Protein AF-B8C8D4-F1 (afdb_monomer)

Radius of gyration: 20.99 Å; Cα contacts (8 Å, |Δi|>4): 502; chains: 1; bounding box: 53×43×60 Å

Solvent-accessible surface area (backbone atoms only — not comparable to full-atom values): 17126 Å² total; per-residue (Å²): 84,73,66,54,22,53,49,26,46,51,50,54,66,55,13,49,40,89,60,96,69,89,67,97,57,87,76,19,58,42,72,64,24,39,76,42,6,71,80,74,65,32,40,46,39,38,56,21,39,12,50,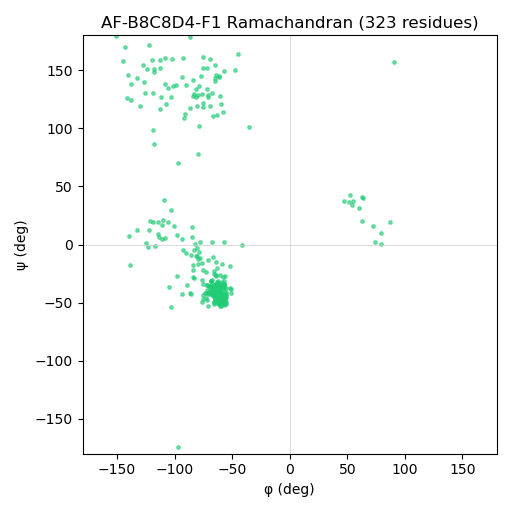52,36,26,54,50,36,37,75,74,69,38,74,52,44,18,42,29,35,35,93,82,37,30,23,36,30,32,60,56,98,89,40,80,46,52,25,32,38,34,64,75,67,85,49,72,68,35,51,67,51,30,24,34,40,55,57,71,71,24,60,66,44,35,74,74,73,68,41,42,44,66,32,25,54,41,48,26,45,78,47,45,49,71,26,82,42,74,54,30,47,48,39,55,54,48,49,64,58,71,35,64,78,48,104,89,40,69,40,61,68,53,41,51,51,40,37,55,53,45,47,55,36,47,78,68,56,41,40,75,83,33,34,67,42,32,38,44,38,18,55,38,40,67,77,56,56,89,81,66,70,93,86,62,79,59,39,67,56,34,19,52,50,13,40,49,31,28,42,78,74,33,73,46,59,59,38,60,41,27,52,58,51,28,67,51,76,57,85,46,70,68,38,40,29,50,22,36,42,28,42,18,50,22,26,45,35,51,33,75,29,58,72,41,77,77,58,36,43,65,61,50,51,52,54,50,49,52,52,49,48,45,37,50,73,53,62,36,76,78,54,67,102,85,66,79,65,73,78,65,90,46,67,68,48,49,53,52,29,52,52,23,50,51,48,23,52,51,21,48,55,57,19,69,108

Foldseek 3Di:
DVLLLVLLLVQLVQFDQPPPDDDPDPPQQDPCSSNCVNVVSGGHAQNNSALSSQVVCVVVVQLQWWWWDAPAGIFIWGDDPNDIWTFHRRQHDNDPVSSVRTGDTQQVVCPVVCVVQVAGCLQFNLNLNPQIDTRNDPLLSVLSVLLPQGQDPDPPDGNVVSLVVSLVSLVVSVVVVSCQLPLSSLLSNLVSCVVPVPDDDPPDDHSLVSLVSSQVSCCPRRVLLHLVSLLSSLVPDVPDLLSLLVSLLSLLSSLLSLLSHADDCVRCVVVVVSNVVVVVCCVCPQVVVPPPDPDDHDDDPDVVSVVSNVVSVVSNVVSNVSNHD

Sequence (325 aa):
RQTVQALSNAIWTRAQNRKSSMQDELHANSLYTCLHGDVDGKSIDCFGAALLTVIGMNILGFDSSMLTLSEDHAYESHSWDGNVTTCEVAIPGNNKAAQSKRGKEVSETFIEMQRSSGITAETSWLYMANNPILCDTPGMALAAMVGNMNCDVEKQSKNVKVGELKRDMLWALHESNYMATFPFAMMELGECEEHLAVDRSNDKPEPIMLFLDAISIARDVYGDSQTYPFLYAGQDNIYEEYRLVEAMRLYSEASHVASSYKYDTKDSMQLMKHMTTVASLLARDVLQVDNGADKEPRNWRHRENGVAFVTWLIAFFDSLLYWEE

Mean predicted aligned error: 5.76 Å

Structure (mmCIF, N/CA/C/O backbone):
data_AF-B8C8D4-F1
#
_entry.id   AF-B8C8D4-F1
#
loop_
_atom_site.group_PDB
_atom_site.id
_atom_site.type_symbol
_atom_site.label_atom_id
_atom_site.label_alt_id
_atom_site.label_comp_id
_atom_site.label_asym_id
_atom_site.label_entity_id
_atom_site.label_seq_id
_atom_site.pdbx_PDB_ins_code
_atom_site.Cartn_x
_atom_site.Cartn_y
_atom_site.Cartn_z
_atom_site.occupancy
_atom_site.B_iso_or_equiv
_atom_site.auth_seq_id
_atom_site.auth_comp_id
_atom_site.auth_asym_id
_atom_site.auth_atom_id
_atom_site.pdbx_PDB_model_num
ATOM 1 N N . ARG A 1 1 ? -18.144 -0.299 15.804 1.00 92.19 1 ARG A N 1
ATOM 2 C CA . ARG A 1 1 ? -17.952 1.168 15.616 1.00 92.19 1 ARG A CA 1
ATOM 3 C C . ARG A 1 1 ? -17.675 1.949 16.909 1.00 92.19 1 ARG A C 1
ATOM 5 O O . ARG A 1 1 ? -16.555 2.405 17.061 1.00 92.19 1 ARG A O 1
ATOM 12 N N . GLN A 1 2 ? -18.608 2.094 17.867 1.00 94.25 2 GLN A N 1
ATOM 13 C CA . GLN A 1 2 ? -18.350 2.889 19.096 1.00 94.25 2 GLN A CA 1
ATOM 14 C C . GLN A 1 2 ? -17.147 2.381 19.913 1.00 94.25 2 GLN A C 1
ATOM 16 O O . GLN A 1 2 ? -16.312 3.174 20.338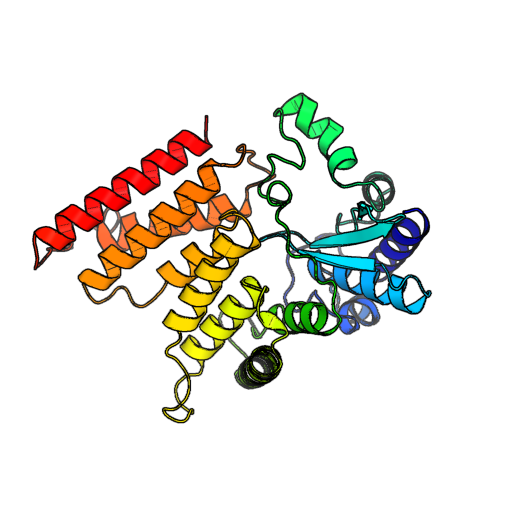 1.00 94.25 2 GLN A O 1
ATOM 21 N N . THR A 1 3 ? -17.017 1.061 20.076 1.00 96.06 3 THR A N 1
ATOM 22 C CA . THR A 1 3 ? -15.850 0.450 20.733 1.00 96.06 3 THR A CA 1
ATOM 23 C C . THR A 1 3 ? -14.554 0.736 19.974 1.00 96.06 3 THR A C 1
ATOM 25 O O . THR A 1 3 ? -13.582 1.164 20.588 1.00 96.06 3 THR A O 1
ATOM 28 N N . VAL A 1 4 ? -14.569 0.594 18.641 1.00 96.88 4 VAL A N 1
ATOM 29 C CA . VAL A 1 4 ? -13.429 0.913 17.759 1.00 96.88 4 VAL A CA 1
ATOM 30 C C . VAL A 1 4 ? -13.007 2.374 17.931 1.00 96.88 4 VAL A C 1
ATOM 32 O O . VAL A 1 4 ? -11.832 2.655 18.147 1.00 96.88 4 VAL A O 1
ATOM 35 N N . GLN A 1 5 ? -13.967 3.306 17.933 1.00 97.06 5 GLN A N 1
ATOM 36 C CA . GLN A 1 5 ? -13.712 4.728 18.176 1.00 97.06 5 GLN A CA 1
ATOM 37 C C . GLN A 1 5 ? -13.064 4.968 19.542 1.00 97.06 5 GLN A C 1
ATOM 39 O O . GLN A 1 5 ? -12.076 5.694 19.639 1.00 97.06 5 GLN A O 1
ATOM 44 N N . ALA A 1 6 ? -13.627 4.388 20.606 1.00 97.06 6 ALA A N 1
ATOM 45 C CA . ALA A 1 6 ? -13.135 4.576 21.966 1.00 97.06 6 ALA A CA 1
ATOM 46 C C . ALA A 1 6 ? -11.705 4.042 22.125 1.00 97.06 6 ALA A C 1
ATOM 48 O O . ALA A 1 6 ? -10.847 4.738 22.668 1.00 97.06 6 ALA A O 1
ATOM 49 N N . LEU A 1 7 ? -11.441 2.844 21.601 1.00 97.00 7 LEU A N 1
ATOM 50 C CA . LEU A 1 7 ? -10.127 2.214 21.640 1.00 97.00 7 LEU A CA 1
ATOM 51 C C . LEU A 1 7 ? -9.100 2.992 20.812 1.00 97.00 7 LEU A C 1
ATOM 53 O O . LEU A 1 7 ? -8.035 3.330 21.323 1.00 97.00 7 LEU A O 1
ATOM 57 N N . SER A 1 8 ? -9.437 3.339 19.571 1.00 96.38 8 SER A N 1
ATOM 58 C CA . SER A 1 8 ? -8.568 4.130 18.699 1.00 96.38 8 SER A CA 1
ATOM 59 C C . SER A 1 8 ? -8.230 5.487 19.331 1.00 96.38 8 SER A C 1
ATOM 61 O O . SER A 1 8 ? -7.068 5.887 19.391 1.00 96.38 8 SER A O 1
ATOM 63 N N . ASN A 1 9 ? -9.216 6.171 19.922 1.00 95.38 9 ASN A N 1
ATOM 64 C CA . ASN A 1 9 ? -8.976 7.413 20.658 1.00 95.38 9 ASN A CA 1
ATOM 65 C C . ASN A 1 9 ? -8.077 7.216 21.885 1.00 95.38 9 ASN A C 1
ATOM 67 O O . ASN A 1 9 ? -7.241 8.081 22.159 1.00 95.38 9 ASN A O 1
ATOM 71 N N . ALA A 1 10 ? -8.207 6.103 22.609 1.00 94.19 10 ALA A N 1
ATOM 72 C CA . ALA A 1 10 ? -7.328 5.782 23.730 1.00 94.19 10 ALA A CA 1
ATOM 73 C C . ALA A 1 10 ? -5.877 5.550 23.272 1.00 94.19 10 ALA A C 1
ATOM 75 O O . ALA A 1 10 ? -4.958 6.099 23.883 1.00 94.19 10 ALA A O 1
ATOM 76 N N . ILE A 1 11 ? -5.672 4.821 22.169 1.00 93.38 11 ILE A N 1
ATOM 77 C CA . ILE A 1 11 ? -4.349 4.575 21.570 1.00 93.38 11 ILE A CA 1
ATOM 78 C C . ILE A 1 11 ? -3.690 5.895 21.179 1.00 93.38 11 ILE A C 1
ATOM 80 O O . ILE A 1 11 ? -2.592 6.197 21.640 1.00 93.38 11 ILE A O 1
ATOM 84 N N . TRP A 1 12 ? -4.384 6.734 20.412 1.00 90.12 12 TRP A N 1
ATOM 85 C CA . TRP A 1 12 ? -3.855 8.035 20.006 1.00 90.12 12 TRP A CA 1
ATOM 86 C C . TRP A 1 12 ? -3.607 8.976 21.185 1.00 90.12 12 TRP A C 1
ATOM 88 O O . TRP A 1 12 ? -2.657 9.753 21.157 1.00 90.12 12 TRP A O 1
ATOM 98 N N . THR A 1 13 ? -4.419 8.910 22.244 1.00 88.19 13 THR A N 1
ATOM 99 C CA . THR A 1 13 ? -4.186 9.686 23.476 1.00 88.19 13 THR A CA 1
ATOM 100 C C . THR A 1 13 ? -2.912 9.237 24.190 1.00 88.19 13 THR A C 1
ATOM 102 O O . THR A 1 13 ? -2.195 10.066 24.752 1.00 88.19 13 THR A O 1
ATOM 105 N N . ARG A 1 14 ? -2.612 7.933 24.167 1.00 87.25 14 ARG A N 1
ATOM 106 C CA . ARG A 1 14 ? -1.413 7.362 24.788 1.00 87.25 14 ARG A CA 1
ATOM 107 C C . ARG A 1 14 ? -0.147 7.638 23.974 1.00 87.25 14 ARG A C 1
ATOM 109 O O . ARG A 1 14 ? 0.869 7.983 24.575 1.00 87.25 14 ARG A O 1
ATOM 116 N N . ALA A 1 15 ? -0.225 7.483 22.655 1.00 81.50 15 ALA A N 1
ATOM 117 C CA . ALA A 1 15 ? 0.914 7.375 21.744 1.00 81.50 15 ALA A CA 1
ATOM 118 C C . ALA A 1 15 ? 1.199 8.656 20.937 1.00 81.50 15 ALA A C 1
ATOM 120 O O . ALA A 1 15 ? 1.680 8.586 19.807 1.00 81.50 15 ALA A O 1
ATOM 121 N N . GLN A 1 16 ? 0.876 9.832 21.488 1.00 73.31 16 GLN A N 1
ATOM 122 C CA . GLN A 1 16 ? 1.166 11.116 20.848 1.00 73.31 16 GLN A CA 1
ATOM 123 C C . GLN A 1 16 ? 2.369 11.799 21.505 1.00 73.31 16 GLN A C 1
ATOM 125 O O . GLN A 1 16 ? 2.370 12.064 22.713 1.00 73.31 16 GLN A O 1
ATOM 130 N N . ASN A 1 17 ? 3.357 12.174 20.692 1.00 69.50 17 ASN A N 1
ATOM 131 C CA . ASN A 1 17 ? 4.424 13.071 21.109 1.00 69.50 17 ASN A CA 1
ATOM 132 C C . ASN A 1 17 ? 3.821 14.421 21.534 1.00 69.50 17 ASN A C 1
ATOM 134 O O . ASN A 1 17 ? 3.046 15.043 20.808 1.00 69.50 17 ASN A O 1
ATOM 138 N N . ARG A 1 18 ? 4.171 14.890 22.735 1.00 66.56 18 ARG A N 1
ATOM 139 C CA . ARG A 1 18 ? 3.693 16.176 23.274 1.00 66.56 18 ARG A CA 1
ATOM 140 C C . ARG A 1 18 ? 4.448 17.381 22.703 1.00 66.56 18 ARG A C 1
ATOM 142 O O . ARG A 1 18 ? 4.080 18.518 22.998 1.00 66.56 18 ARG A O 1
ATOM 149 N N . LYS A 1 19 ? 5.503 17.155 21.914 1.00 60.41 19 LYS A N 1
ATOM 150 C CA . LYS A 1 19 ? 6.190 18.198 21.145 1.00 60.41 19 LYS A CA 1
ATOM 151 C C . LYS A 1 19 ? 5.371 18.508 19.887 1.00 60.41 19 LYS A C 1
ATOM 153 O O . LYS A 1 19 ? 4.853 17.617 19.231 1.00 60.41 19 LYS A O 1
ATOM 158 N N . SER A 1 20 ? 5.229 19.791 19.570 1.00 51.31 20 SER A N 1
ATOM 159 C CA . SER A 1 20 ? 4.226 20.345 18.647 1.00 51.31 20 SER A CA 1
ATOM 160 C C . SER A 1 20 ? 4.371 19.978 17.161 1.00 51.31 20 SER A C 1
ATOM 162 O O . SER A 1 20 ? 3.582 20.464 16.356 1.00 51.31 20 SER A O 1
ATOM 164 N N . SER A 1 21 ? 5.349 19.161 16.772 1.00 53.50 21 SER A N 1
ATOM 165 C CA . SER A 1 21 ? 5.537 18.717 15.389 1.00 53.50 21 SER A CA 1
ATOM 166 C C . SER A 1 21 ? 5.419 17.198 15.308 1.00 53.50 21 SER A C 1
ATOM 168 O O . SER A 1 21 ? 6.382 16.492 15.595 1.00 53.50 21 SER A O 1
ATOM 170 N N . MET A 1 22 ? 4.249 16.696 14.908 1.00 54.84 22 MET A N 1
ATOM 171 C CA . MET A 1 22 ? 4.167 15.344 14.354 1.00 54.84 22 MET A CA 1
ATOM 172 C C . MET A 1 22 ? 4.921 15.365 13.021 1.00 54.84 22 MET A C 1
ATOM 174 O O . MET A 1 22 ? 4.505 16.061 12.096 1.00 54.84 22 MET A O 1
ATOM 178 N N . GLN A 1 23 ? 6.065 14.692 12.964 1.00 59.66 23 GLN A N 1
ATOM 179 C CA . GLN A 1 23 ? 6.785 14.396 11.726 1.00 59.66 23 GLN A CA 1
ATOM 180 C C . GLN A 1 23 ? 6.738 12.885 11.499 1.00 59.66 23 GLN A C 1
ATOM 182 O O . GLN A 1 23 ? 6.527 12.138 12.455 1.00 59.66 23 GLN A O 1
ATOM 187 N N . ASP A 1 24 ? 6.939 12.450 10.256 1.00 65.56 24 ASP A N 1
ATOM 188 C CA . ASP A 1 24 ? 7.145 11.034 9.955 1.00 65.56 24 ASP A CA 1
ATOM 189 C C . ASP A 1 24 ? 8.436 10.577 10.643 1.00 65.56 24 ASP A C 1
ATOM 191 O O . ASP A 1 24 ? 9.540 11.034 10.329 1.00 65.56 24 ASP A O 1
ATOM 195 N N . GLU A 1 25 ? 8.282 9.723 11.650 1.00 77.19 25 GLU A N 1
ATOM 196 C CA . GLU A 1 25 ? 9.360 9.246 12.507 1.00 77.19 25 GLU A CA 1
ATOM 197 C C . GLU A 1 25 ? 9.670 7.780 12.189 1.00 77.19 25 GLU A C 1
ATOM 199 O O . GLU A 1 25 ? 8.777 6.949 12.038 1.00 77.19 25 GLU A O 1
ATOM 204 N N . LEU A 1 26 ? 10.959 7.431 12.142 1.00 82.81 26 LEU A N 1
ATOM 205 C CA . LEU A 1 26 ? 11.369 6.031 12.025 1.00 82.81 26 LEU A CA 1
ATOM 206 C C . LEU A 1 26 ? 10.956 5.247 13.282 1.00 82.81 26 LEU A C 1
ATOM 208 O O . LEU A 1 26 ? 11.087 5.729 14.418 1.00 82.81 26 LEU A O 1
ATOM 212 N N . HIS A 1 27 ? 10.555 3.990 13.083 1.00 86.75 27 HIS A N 1
ATOM 213 C CA . HIS A 1 27 ? 10.133 3.060 14.141 1.00 86.75 27 HIS A CA 1
ATOM 214 C C . HIS A 1 27 ? 8.880 3.524 14.912 1.00 86.75 27 HIS A C 1
ATOM 216 O O . HIS A 1 27 ? 8.808 3.409 16.141 1.00 86.75 27 HIS A O 1
ATOM 222 N N . ALA A 1 28 ? 7.896 4.065 14.194 1.00 87.50 28 ALA A N 1
ATOM 223 C CA . ALA A 1 28 ? 6.651 4.590 14.748 1.00 87.50 28 ALA A CA 1
ATOM 224 C C . ALA A 1 28 ? 5.487 3.575 14.778 1.00 87.50 28 ALA A C 1
ATOM 226 O O . ALA A 1 28 ? 4.387 3.919 15.186 1.00 87.50 28 ALA A O 1
ATOM 227 N N . ASN A 1 29 ? 5.704 2.311 14.416 1.00 90.50 29 ASN A N 1
ATOM 228 C CA . ASN A 1 29 ? 4.626 1.368 14.087 1.00 90.50 29 ASN A CA 1
ATOM 229 C C . ASN A 1 29 ? 4.411 0.213 15.082 1.00 90.50 29 ASN A C 1
ATOM 231 O O . ASN A 1 29 ? 3.782 -0.791 14.747 1.00 90.50 29 ASN A O 1
ATOM 235 N N . SER A 1 30 ? 4.933 0.308 16.308 1.00 91.88 30 SER A N 1
ATOM 236 C CA . SER A 1 30 ? 4.958 -0.827 17.242 1.00 91.88 30 SER A CA 1
ATOM 237 C C . SER A 1 30 ? 4.194 -0.583 18.547 1.00 91.88 30 SER A C 1
ATOM 239 O O . SER A 1 30 ? 4.022 0.552 19.000 1.00 91.88 30 SER A O 1
ATOM 241 N N . LEU A 1 31 ? 3.808 -1.676 19.221 1.00 92.25 31 LEU A N 1
ATOM 242 C CA . LEU A 1 31 ? 3.297 -1.617 20.596 1.00 92.25 31 LEU A CA 1
ATOM 243 C C . LEU A 1 31 ? 4.313 -0.966 21.544 1.00 92.25 31 LEU A C 1
ATOM 245 O O . LEU A 1 31 ? 3.921 -0.225 22.442 1.00 92.25 31 LEU A O 1
ATOM 249 N N . TYR A 1 32 ? 5.609 -1.203 21.321 1.00 91.75 32 TYR A N 1
ATOM 250 C CA . TYR A 1 32 ? 6.667 -0.550 22.084 1.00 91.75 32 TYR A CA 1
ATOM 251 C C . TYR A 1 32 ? 6.560 0.976 21.961 1.00 91.75 32 TYR A C 1
ATOM 253 O O . TYR A 1 32 ? 6.513 1.660 22.980 1.00 91.75 32 TYR A O 1
ATOM 261 N N . THR A 1 33 ? 6.400 1.508 20.745 1.00 90.31 33 THR A N 1
ATOM 262 C CA . THR A 1 33 ? 6.214 2.951 20.509 1.00 90.31 33 THR A CA 1
ATOM 263 C C . THR A 1 33 ? 4.946 3.476 21.183 1.00 90.31 33 THR A C 1
ATOM 265 O O . THR A 1 33 ? 4.964 4.547 21.779 1.00 90.31 33 THR A O 1
ATOM 268 N N . CYS A 1 34 ? 3.848 2.721 21.177 1.00 90.56 34 CYS A N 1
ATOM 269 C CA . CYS A 1 34 ? 2.639 3.122 21.900 1.00 90.56 34 CYS A CA 1
ATOM 270 C C . CYS A 1 34 ? 2.861 3.212 23.419 1.00 90.56 34 CYS A C 1
ATOM 272 O O . CYS A 1 34 ? 2.390 4.143 24.071 1.00 90.56 34 CYS A O 1
ATOM 274 N N . LEU A 1 35 ? 3.599 2.262 23.996 1.00 90.06 35 LEU A N 1
ATOM 275 C CA . LEU A 1 35 ? 3.814 2.181 25.441 1.00 90.06 35 LEU A CA 1
ATOM 276 C C . LEU A 1 35 ? 4.946 3.073 25.957 1.00 90.06 35 LEU A C 1
ATOM 278 O O . LEU A 1 35 ? 4.876 3.478 27.115 1.00 90.06 35 LEU A O 1
ATOM 282 N N . HIS A 1 36 ? 5.951 3.372 25.136 1.00 87.56 36 HIS A N 1
ATOM 283 C CA . HIS A 1 36 ? 7.169 4.094 25.524 1.00 87.56 36 HIS A CA 1
ATOM 284 C C . HIS A 1 36 ? 7.456 5.341 24.678 1.00 87.56 36 HIS A C 1
ATOM 286 O O . HIS A 1 36 ? 8.442 6.033 24.921 1.00 87.56 36 HIS A O 1
ATOM 292 N N . GLY A 1 37 ? 6.599 5.685 23.715 1.00 82.19 37 GLY A N 1
ATOM 293 C CA . GLY A 1 37 ? 6.798 6.842 22.838 1.00 82.19 37 GLY A CA 1
ATOM 294 C C . GLY A 1 37 ? 6.861 8.175 23.584 1.00 82.19 37 GLY A C 1
ATOM 295 O O . GLY A 1 37 ? 7.544 9.092 23.152 1.00 82.19 37 GLY A O 1
ATOM 296 N N . ASP A 1 38 ? 6.246 8.297 24.759 1.00 81.19 38 ASP A N 1
ATOM 297 C CA . ASP A 1 38 ? 6.403 9.482 25.608 1.00 81.19 38 ASP A CA 1
ATOM 298 C C . ASP A 1 38 ? 7.808 9.622 26.212 1.00 81.19 38 ASP A C 1
ATOM 300 O O . ASP A 1 38 ? 8.275 10.747 26.401 1.00 81.19 38 ASP A O 1
ATOM 304 N N . VAL A 1 39 ? 8.478 8.501 26.484 1.00 82.69 39 VAL A N 1
ATOM 305 C CA . VAL A 1 39 ? 9.870 8.455 26.950 1.00 82.69 39 VAL A CA 1
ATOM 306 C C . VAL A 1 39 ? 10.824 8.751 25.796 1.00 82.69 39 VAL A C 1
ATOM 308 O O . VAL A 1 39 ? 11.701 9.604 25.927 1.00 82.69 39 VAL A O 1
ATOM 311 N N . ASP A 1 40 ? 10.602 8.106 24.652 1.00 80.69 40 ASP A N 1
ATOM 312 C CA . ASP A 1 40 ? 11.478 8.209 23.480 1.00 80.69 40 ASP A CA 1
ATOM 313 C C . ASP A 1 40 ? 11.183 9.453 22.624 1.00 80.69 40 ASP A C 1
ATOM 315 O O . ASP A 1 40 ? 11.897 9.753 21.668 1.00 80.69 40 ASP A O 1
ATOM 319 N N . GLY A 1 41 ? 10.138 10.206 22.980 1.00 79.44 41 GLY A N 1
ATOM 320 C CA . GLY A 1 41 ? 9.682 11.375 22.241 1.00 79.44 41 GLY A CA 1
ATOM 321 C C . GLY A 1 41 ? 9.201 11.023 20.838 1.00 79.44 41 GLY A C 1
ATOM 322 O O . GLY A 1 41 ? 9.498 11.781 19.920 1.00 79.44 41 GLY A O 1
ATOM 323 N N . LYS A 1 42 ? 8.491 9.899 20.694 1.00 82.50 42 LYS A N 1
ATOM 324 C CA . LYS A 1 42 ? 7.941 9.390 19.440 1.00 82.50 42 LYS A CA 1
ATOM 325 C C . LYS A 1 42 ? 6.420 9.301 19.443 1.00 82.50 42 LYS A C 1
ATOM 327 O O . LYS A 1 42 ? 5.808 9.050 20.484 1.00 82.50 42 LYS A O 1
ATOM 332 N N . SER A 1 43 ? 5.815 9.490 18.275 1.00 86.19 43 SER A N 1
ATOM 333 C CA . SER A 1 43 ? 4.392 9.207 18.046 1.00 86.19 43 SER A CA 1
ATOM 334 C C . SER A 1 43 ? 4.200 7.897 17.299 1.00 86.19 43 SER A C 1
ATOM 336 O O . SER A 1 43 ? 5.110 7.427 16.622 1.00 86.19 43 SER A O 1
ATOM 338 N N . ILE A 1 44 ? 3.000 7.329 17.401 1.00 90.25 44 ILE A N 1
ATOM 339 C CA . ILE A 1 44 ? 2.598 6.234 16.520 1.00 90.25 44 ILE A CA 1
ATOM 340 C C . ILE A 1 44 ? 2.218 6.757 15.126 1.00 90.25 44 ILE A C 1
ATOM 342 O O . ILE A 1 44 ? 1.644 7.845 15.012 1.00 90.25 44 ILE A O 1
ATOM 346 N N . ASP A 1 45 ? 2.524 5.987 14.085 1.00 90.31 45 ASP A N 1
ATOM 347 C CA . ASP A 1 45 ? 2.089 6.251 12.710 1.00 90.31 45 ASP A CA 1
ATOM 348 C C . ASP A 1 45 ? 0.699 5.655 12.402 1.00 90.31 45 ASP A C 1
ATOM 350 O O . ASP A 1 45 ? 0.041 5.056 13.263 1.00 90.31 45 ASP A O 1
ATOM 354 N N . CYS A 1 46 ? 0.216 5.870 11.172 1.00 91.12 46 CYS A N 1
ATOM 355 C CA . CYS A 1 46 ? -1.097 5.406 10.718 1.00 91.12 46 CYS A CA 1
ATOM 356 C C . CYS A 1 46 ? -1.234 3.878 10.796 1.00 91.12 46 CYS A C 1
ATOM 358 O O . CYS A 1 46 ? -2.213 3.375 11.357 1.00 91.12 46 CYS A O 1
ATOM 360 N N . PHE A 1 47 ? -0.229 3.147 10.307 1.00 94.94 47 PHE A N 1
ATOM 361 C CA . PHE A 1 47 ? -0.193 1.689 10.334 1.00 94.94 47 PHE A CA 1
ATOM 362 C C . PHE A 1 47 ? -0.217 1.154 11.769 1.00 94.94 47 PHE A C 1
ATOM 364 O O . PHE A 1 47 ? -1.064 0.326 12.109 1.00 94.94 47 PHE A O 1
ATOM 371 N N . GLY A 1 48 ? 0.658 1.660 12.642 1.00 94.88 48 GLY A N 1
ATOM 372 C CA . GLY A 1 48 ? 0.722 1.256 14.041 1.00 94.88 48 GLY A CA 1
ATOM 373 C C . GLY A 1 48 ? -0.589 1.532 14.774 1.00 94.88 48 GLY A C 1
ATOM 374 O O . GLY A 1 48 ? -1.058 0.688 15.540 1.00 94.88 48 GLY A O 1
ATOM 375 N N . ALA A 1 49 ? -1.224 2.681 14.524 1.00 94.81 49 ALA A N 1
ATOM 376 C CA . ALA A 1 49 ? -2.518 3.010 15.117 1.00 94.81 49 ALA A CA 1
ATOM 377 C C . ALA A 1 49 ? -3.616 2.021 14.698 1.00 94.81 49 ALA A C 1
ATOM 379 O O . ALA A 1 49 ? -4.391 1.571 15.550 1.00 94.81 49 ALA A O 1
ATOM 380 N N . ALA A 1 50 ? -3.674 1.653 13.415 1.00 97.19 50 ALA A N 1
ATOM 381 C CA . ALA A 1 50 ? -4.624 0.667 12.909 1.00 97.19 50 ALA A CA 1
ATOM 382 C C . ALA A 1 50 ? -4.350 -0.733 13.481 1.00 97.19 50 ALA A C 1
ATOM 384 O O . ALA A 1 50 ? -5.254 -1.345 14.056 1.00 97.19 50 ALA A O 1
ATOM 385 N N . LEU A 1 51 ? -3.095 -1.192 13.429 1.00 97.00 51 LEU A N 1
ATOM 386 C CA . LEU A 1 51 ? -2.665 -2.490 13.954 1.00 97.00 51 LEU A CA 1
ATOM 387 C C . LEU A 1 51 ? -3.018 -2.646 15.437 1.00 97.00 51 LEU A C 1
ATOM 389 O O . LEU A 1 51 ? -3.638 -3.633 15.831 1.00 97.00 51 LEU A O 1
ATOM 393 N N . LEU A 1 52 ? -2.672 -1.662 16.272 1.00 96.50 52 LEU A N 1
ATOM 394 C CA . LEU A 1 52 ? -2.969 -1.722 17.704 1.00 96.50 52 LEU A CA 1
ATOM 395 C C . LEU A 1 52 ? -4.464 -1.629 18.001 1.00 96.50 52 LEU A C 1
ATOM 397 O O . LEU A 1 52 ? -4.922 -2.226 18.976 1.00 96.50 52 LEU A O 1
ATOM 401 N N . THR A 1 53 ? -5.229 -0.913 17.172 1.00 97.25 53 THR A N 1
ATOM 402 C CA . THR A 1 53 ? -6.687 -0.880 17.314 1.00 97.25 53 THR A CA 1
ATOM 403 C C . THR A 1 53 ? -7.266 -2.267 17.053 1.00 97.25 53 THR A C 1
ATOM 405 O O . THR A 1 53 ? -8.013 -2.768 17.887 1.00 97.25 53 THR A O 1
ATOM 408 N N . VAL A 1 54 ? -6.865 -2.936 15.971 1.00 97.25 54 VAL A N 1
ATOM 409 C CA . VAL A 1 54 ? -7.323 -4.295 15.637 1.00 97.25 54 VAL A CA 1
ATOM 410 C C . VAL A 1 54 ? -6.912 -5.305 16.707 1.00 97.25 54 VAL A C 1
ATOM 412 O O . VAL A 1 54 ? -7.751 -6.068 17.185 1.00 97.25 54 VAL A O 1
ATOM 415 N N . ILE A 1 55 ? -5.652 -5.282 17.155 1.00 95.56 55 ILE A N 1
ATOM 416 C CA . ILE A 1 55 ? -5.175 -6.158 18.238 1.00 95.56 55 ILE A CA 1
ATOM 417 C C . ILE A 1 55 ? -5.993 -5.928 19.514 1.00 95.56 55 ILE A C 1
ATOM 419 O O . ILE A 1 55 ? -6.425 -6.885 20.154 1.00 95.56 55 ILE A O 1
ATOM 423 N N . GLY A 1 56 ? -6.243 -4.671 19.886 1.00 96.06 56 GLY A N 1
ATOM 424 C CA . GLY A 1 56 ? -7.037 -4.354 21.069 1.00 96.06 56 GLY A CA 1
ATOM 425 C C . GLY A 1 56 ? -8.501 -4.784 20.938 1.00 96.06 56 GLY A C 1
ATOM 426 O O . GLY A 1 56 ? -9.066 -5.281 21.909 1.00 96.06 56 GLY A O 1
ATOM 427 N N . MET A 1 57 ? -9.105 -4.668 19.751 1.00 96.81 57 MET A N 1
ATOM 428 C CA . MET A 1 57 ? -10.450 -5.189 19.482 1.00 96.81 57 MET A CA 1
ATOM 429 C C . MET A 1 57 ? -10.500 -6.711 19.667 1.00 96.81 57 MET A C 1
ATOM 431 O O . MET A 1 57 ? -11.372 -7.201 20.383 1.00 96.81 57 MET A O 1
ATOM 435 N N . ASN A 1 58 ? -9.525 -7.440 19.118 1.00 94.69 58 ASN A N 1
ATOM 436 C CA . ASN A 1 58 ? -9.403 -8.890 19.290 1.00 94.69 58 ASN A CA 1
ATOM 437 C C . ASN A 1 58 ? -9.234 -9.277 20.775 1.00 94.69 58 ASN A C 1
ATOM 439 O O . ASN A 1 58 ? -9.931 -10.156 21.269 1.00 94.69 58 ASN A O 1
ATOM 443 N N . ILE A 1 59 ? -8.398 -8.565 21.545 1.00 95.62 59 ILE A N 1
ATOM 444 C CA . ILE A 1 59 ? -8.243 -8.792 23.000 1.00 95.62 59 ILE A CA 1
ATOM 445 C C . ILE A 1 59 ? -9.562 -8.583 23.762 1.00 95.62 59 ILE A C 1
ATOM 447 O O . ILE A 1 59 ? -9.827 -9.267 24.750 1.00 95.62 59 ILE A O 1
ATOM 451 N N . LEU A 1 60 ? -10.397 -7.641 23.316 1.00 96.38 60 LEU A N 1
ATOM 452 C CA . LEU A 1 60 ? -11.714 -7.369 23.898 1.00 96.38 60 LEU A CA 1
ATOM 453 C C . LEU A 1 60 ? -12.795 -8.380 23.467 1.00 96.38 60 LEU A C 1
ATOM 455 O O . LEU A 1 60 ? -13.945 -8.235 23.884 1.00 96.38 60 LEU A O 1
ATOM 459 N N . GLY A 1 61 ? -12.445 -9.393 22.667 1.00 94.94 61 GLY A N 1
ATOM 460 C CA . GLY A 1 61 ? -13.352 -10.436 22.183 1.00 94.94 61 GLY A CA 1
ATOM 461 C C . GLY A 1 61 ? -14.103 -10.075 20.901 1.00 94.94 61 GLY A C 1
ATOM 462 O O . GLY A 1 61 ? -15.142 -10.665 20.614 1.00 94.94 61 GLY A O 1
ATOM 463 N N . PHE A 1 62 ? -13.622 -9.086 20.142 1.00 93.94 62 PHE A N 1
ATOM 464 C CA . PHE A 1 62 ? -14.146 -8.755 18.815 1.00 93.94 62 PHE A CA 1
ATOM 465 C C . PHE A 1 62 ? -13.286 -9.407 17.727 1.00 93.94 62 PHE A C 1
ATOM 467 O O . PHE A 1 62 ? -12.580 -8.724 16.986 1.00 93.94 62 PHE A O 1
ATOM 474 N N . ASP A 1 63 ? -13.375 -10.733 17.632 1.00 90.88 63 ASP A N 1
ATOM 475 C CA . ASP A 1 63 ? -12.562 -11.572 16.732 1.00 90.88 63 ASP A CA 1
ATOM 476 C C . ASP A 1 63 ? -12.817 -11.301 15.237 1.00 90.88 63 ASP A C 1
ATOM 478 O O . ASP A 1 63 ? -12.047 -11.711 14.376 1.00 90.88 63 ASP A O 1
ATOM 482 N N . SER A 1 64 ? -13.909 -10.604 14.908 1.00 93.00 64 SER A N 1
ATOM 483 C CA . SER A 1 64 ? -14.241 -10.208 13.537 1.00 93.00 64 SER A CA 1
ATOM 484 C C . SER A 1 64 ? -13.492 -8.961 13.062 1.00 93.00 64 SER A C 1
ATOM 486 O O . SER A 1 64 ? -13.721 -8.540 11.930 1.00 93.00 64 SER A O 1
ATOM 488 N N . SER A 1 65 ? -12.685 -8.328 13.921 1.00 96.00 65 SER A N 1
ATOM 489 C CA . SER A 1 65 ? -11.915 -7.123 13.603 1.00 96.00 65 SER A CA 1
ATOM 490 C C . SER A 1 65 ? -10.628 -7.485 12.867 1.00 96.00 65 SER A C 1
ATOM 492 O O . SER A 1 65 ? -9.829 -8.292 13.344 1.00 96.00 65 SER A O 1
ATOM 494 N N . MET A 1 66 ? -10.426 -6.858 11.714 1.00 96.88 66 MET A N 1
ATOM 495 C CA . MET A 1 66 ? -9.376 -7.158 10.748 1.00 96.88 66 MET A CA 1
ATOM 496 C C . MET A 1 66 ? -8.590 -5.892 10.417 1.00 96.88 66 MET A C 1
ATOM 498 O O . MET A 1 66 ? -9.153 -4.807 10.230 1.00 96.88 66 MET A O 1
ATOM 502 N N . LEU A 1 67 ? -7.273 -6.046 10.293 1.00 98.00 67 LEU A N 1
ATOM 503 C CA . LEU A 1 67 ? -6.418 -4.996 9.753 1.00 98.00 67 LEU A CA 1
ATOM 504 C C . LEU A 1 67 ? -6.685 -4.871 8.258 1.00 98.00 67 LEU A C 1
ATOM 506 O O . LEU A 1 67 ? -6.676 -5.866 7.541 1.00 98.00 67 LEU A O 1
ATOM 510 N N . THR A 1 68 ? -6.943 -3.652 7.803 1.00 97.69 68 THR A N 1
ATOM 511 C CA . THR A 1 68 ? -7.179 -3.356 6.391 1.00 97.69 68 THR A CA 1
ATOM 512 C C . THR A 1 68 ? -6.131 -2.385 5.896 1.00 97.69 68 THR A C 1
ATOM 514 O O . THR A 1 68 ? -5.875 -1.375 6.553 1.00 97.69 68 THR A O 1
ATOM 517 N N . LEU A 1 69 ? -5.515 -2.708 4.764 1.00 97.56 69 LEU A N 1
ATOM 518 C CA . LEU A 1 69 ? -4.389 -1.964 4.216 1.00 97.56 69 LEU A CA 1
ATOM 519 C C . LEU A 1 69 ? -4.683 -1.555 2.783 1.00 97.56 69 LEU A C 1
ATOM 521 O O . LEU A 1 69 ? -5.049 -2.393 1.959 1.00 97.56 69 LEU A O 1
ATOM 525 N N . SER A 1 70 ? -4.476 -0.279 2.498 1.00 95.81 70 SER A N 1
ATOM 526 C CA . SER A 1 70 ? -4.229 0.187 1.144 1.00 95.81 70 SER A CA 1
ATOM 527 C C . SER A 1 70 ? -2.724 0.344 0.906 1.00 95.81 70 SER A C 1
ATOM 529 O O . SER A 1 70 ? -1.916 -0.022 1.761 1.00 95.81 70 SER A O 1
ATOM 531 N N . GLU A 1 71 ? -2.335 0.885 -0.249 1.00 94.69 71 GLU A N 1
ATOM 532 C CA . GLU A 1 71 ? -0.924 1.149 -0.563 1.00 94.69 71 GLU A CA 1
ATOM 533 C C . GLU A 1 71 ? -0.299 2.224 0.346 1.00 94.69 71 GLU A C 1
ATOM 535 O O . GLU A 1 71 ? 0.910 2.212 0.556 1.00 94.69 71 GLU A O 1
ATOM 540 N N . ASP A 1 72 ? -1.103 3.133 0.912 1.00 93.06 72 ASP A N 1
ATOM 541 C CA . ASP A 1 72 ? -0.605 4.282 1.692 1.00 93.06 72 ASP A CA 1
ATOM 542 C C . ASP A 1 72 ? -1.434 4.602 2.949 1.00 93.06 72 ASP A C 1
ATOM 544 O O . ASP A 1 72 ? -1.213 5.599 3.638 1.00 93.06 72 ASP A O 1
ATOM 548 N N . HIS A 1 73 ? -2.406 3.757 3.290 1.00 94.75 73 HIS A N 1
ATOM 549 C CA . HIS A 1 73 ? -3.248 3.950 4.464 1.00 94.75 73 HIS A CA 1
ATOM 550 C C . HIS A 1 73 ? -3.622 2.631 5.130 1.00 94.75 73 HIS A C 1
ATOM 552 O O . HIS A 1 73 ? -3.600 1.556 4.532 1.00 94.75 73 HIS A O 1
ATOM 558 N N . ALA A 1 74 ? -3.983 2.719 6.405 1.00 96.31 74 ALA A N 1
ATOM 559 C CA . ALA A 1 74 ? -4.391 1.573 7.198 1.00 96.31 74 ALA A CA 1
ATOM 560 C C . ALA A 1 74 ? -5.606 1.923 8.051 1.00 96.31 74 ALA A C 1
ATOM 562 O O . ALA A 1 74 ? -5.677 2.990 8.665 1.00 96.31 74 ALA A O 1
ATOM 563 N N . TYR A 1 75 ? -6.556 1.001 8.125 1.00 97.31 75 TYR A N 1
ATOM 564 C CA . TYR A 1 75 ? -7.773 1.176 8.902 1.00 97.31 75 TYR A CA 1
ATOM 565 C C . TYR A 1 75 ? -8.319 -0.165 9.402 1.00 97.31 75 TYR A C 1
ATOM 567 O O . TYR A 1 75 ? -7.721 -1.225 9.202 1.00 97.31 75 TYR A O 1
ATOM 575 N N . GLU A 1 76 ? -9.431 -0.116 10.130 1.00 97.56 76 GLU A N 1
ATOM 576 C CA . GLU A 1 76 ? -10.093 -1.305 10.655 1.00 97.56 76 GLU A CA 1
ATOM 577 C C . GLU A 1 76 ? -11.258 -1.691 9.748 1.00 97.56 76 GLU A C 1
ATOM 579 O O . GLU A 1 76 ? -12.036 -0.831 9.334 1.00 97.56 76 GLU A O 1
ATOM 584 N N . SER A 1 77 ? -11.403 -2.982 9.471 1.00 96.81 77 SER A N 1
ATOM 585 C CA . SER A 1 77 ? -12.643 -3.534 8.928 1.00 96.81 77 SER A CA 1
ATOM 586 C C . SER A 1 77 ? -13.143 -4.644 9.829 1.00 96.81 77 SER A C 1
ATOM 588 O O . SER A 1 77 ? -12.357 -5.341 10.461 1.00 96.81 77 SER A O 1
ATOM 590 N N . HIS A 1 78 ? -14.450 -4.851 9.863 1.00 95.06 78 HIS A N 1
ATOM 591 C CA . HIS A 1 78 ? -15.055 -5.965 10.572 1.00 95.06 78 HIS A CA 1
ATOM 592 C C . HIS A 1 78 ? -16.220 -6.553 9.798 1.00 95.06 78 HIS A C 1
ATOM 594 O O . HIS A 1 78 ? -16.978 -5.839 9.139 1.00 95.06 78 HIS A O 1
ATOM 600 N N . SER A 1 79 ? -16.382 -7.869 9.923 1.00 91.69 79 SER A N 1
ATOM 601 C CA . SER A 1 79 ? -17.569 -8.560 9.429 1.00 91.69 79 SER A CA 1
ATOM 602 C C . SER A 1 79 ? -18.694 -8.480 10.460 1.00 91.69 79 SER A C 1
ATOM 604 O O . SER A 1 79 ? -18.501 -8.815 11.630 1.00 91.69 79 SER A O 1
ATOM 606 N N . TRP A 1 80 ? -19.870 -8.032 10.029 1.00 85.00 80 TRP A N 1
ATOM 607 C CA . TRP A 1 80 ? -21.096 -8.024 10.820 1.00 85.00 80 TRP A CA 1
ATOM 608 C C . TRP A 1 80 ? -22.267 -8.479 9.945 1.00 85.00 80 TRP A C 1
ATOM 610 O O . TRP A 1 80 ? -22.507 -7.914 8.879 1.00 85.00 80 TRP A O 1
ATOM 620 N N . ASP A 1 81 ? -22.987 -9.517 10.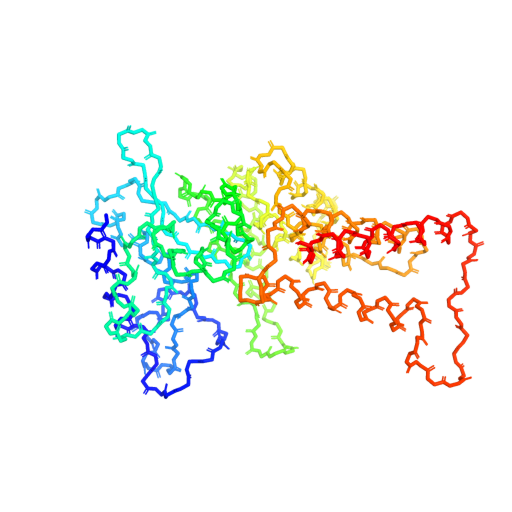376 1.00 85.56 81 ASP A N 1
ATOM 621 C CA . ASP A 1 81 ? -24.094 -10.128 9.622 1.00 85.56 81 ASP A CA 1
ATOM 622 C C . ASP A 1 81 ? -23.729 -10.499 8.167 1.00 85.56 81 ASP A C 1
ATOM 624 O O . ASP A 1 81 ? -24.532 -10.365 7.245 1.00 85.56 81 ASP A O 1
ATOM 628 N N . GLY A 1 82 ? -22.489 -10.957 7.951 1.00 83.69 82 GLY A N 1
ATOM 629 C CA . GLY A 1 82 ? -21.980 -11.363 6.636 1.00 83.69 82 GLY A CA 1
ATOM 630 C C . GLY A 1 82 ? -21.544 -10.211 5.726 1.00 83.69 82 GLY A C 1
ATOM 631 O O . GLY A 1 82 ? -21.075 -10.473 4.623 1.00 83.69 82 GLY A O 1
ATOM 632 N N . ASN A 1 83 ? -21.652 -8.959 6.179 1.00 89.31 83 ASN A N 1
ATOM 633 C CA . ASN A 1 83 ? -21.170 -7.789 5.450 1.00 89.31 83 ASN A CA 1
ATOM 634 C C . ASN A 1 83 ? -19.892 -7.250 6.090 1.00 89.31 83 ASN A C 1
ATOM 636 O O . ASN A 1 83 ? -19.823 -7.074 7.308 1.00 89.31 83 ASN A O 1
ATOM 640 N N . VAL A 1 84 ? -18.895 -6.940 5.263 1.00 92.44 84 VAL A N 1
ATOM 641 C CA . VAL A 1 84 ? -17.696 -6.232 5.714 1.00 92.44 84 VAL A CA 1
ATOM 642 C C . VAL A 1 84 ? -18.021 -4.748 5.807 1.00 92.44 84 VAL A C 1
ATOM 644 O O . VAL A 1 84 ? -18.557 -4.152 4.875 1.00 92.44 84 VAL A O 1
ATOM 647 N N . THR A 1 85 ? -17.711 -4.147 6.949 1.00 93.12 85 THR A N 1
ATOM 648 C CA . THR A 1 85 ? -17.828 -2.705 7.158 1.00 93.12 85 THR A CA 1
ATOM 649 C C . THR A 1 85 ? -16.520 -2.154 7.691 1.00 93.12 85 THR A C 1
ATOM 651 O O . THR A 1 85 ? -15.752 -2.878 8.319 1.00 93.12 85 THR A O 1
ATOM 654 N N . THR A 1 86 ? -16.274 -0.873 7.451 1.00 95.50 86 THR A N 1
ATOM 655 C CA . THR A 1 86 ? -15.003 -0.227 7.773 1.00 95.50 86 THR A CA 1
ATOM 656 C C . THR A 1 86 ? -15.149 0.726 8.959 1.00 95.50 86 THR A C 1
ATOM 658 O O . THR A 1 86 ? -16.251 1.162 9.324 1.00 95.50 86 THR A O 1
ATOM 661 N N . CYS A 1 87 ? -14.026 1.049 9.585 1.00 96.62 87 CYS A N 1
ATOM 662 C CA . CYS A 1 87 ? -13.883 2.098 10.577 1.00 96.62 87 CYS A CA 1
ATOM 663 C C . CYS A 1 87 ? -12.552 2.813 10.388 1.00 96.62 87 CYS A C 1
ATOM 665 O O . CYS A 1 87 ? -11.480 2.213 10.473 1.00 96.62 87 CYS A O 1
ATOM 667 N N . GLU A 1 88 ? -12.625 4.131 10.251 1.00 96.00 88 GLU A N 1
ATOM 668 C CA . GLU A 1 88 ? -11.446 4.973 10.280 1.00 96.00 88 GLU A CA 1
ATOM 669 C C . GLU A 1 88 ? -10.793 4.984 11.658 1.00 96.00 88 GLU A C 1
ATOM 671 O O . GLU A 1 88 ? -11.454 5.209 12.667 1.00 96.00 88 GLU A O 1
ATOM 676 N N . VAL A 1 89 ? -9.486 4.772 11.736 1.00 96.44 89 VAL A N 1
ATOM 677 C CA . VAL A 1 89 ? -8.775 4.663 13.027 1.00 96.44 89 VAL A CA 1
ATOM 678 C C . VAL A 1 89 ? -7.430 5.374 13.027 1.00 96.44 89 VAL A C 1
ATOM 680 O O . VAL A 1 89 ? -6.914 5.705 14.095 1.00 96.44 89 VAL A O 1
ATOM 683 N N . ALA A 1 90 ? -6.886 5.676 11.852 1.00 92.31 90 ALA A N 1
ATOM 684 C CA . ALA A 1 90 ? -5.535 6.194 11.685 1.00 92.31 90 ALA A CA 1
ATOM 685 C C . ALA A 1 90 ? -5.482 7.717 11.464 1.00 92.31 90 ALA A C 1
ATOM 687 O O . ALA A 1 90 ? -4.454 8.258 11.072 1.00 92.31 90 ALA A O 1
ATOM 688 N N . ILE A 1 91 ? -6.570 8.438 11.755 1.00 89.81 91 ILE A N 1
ATOM 689 C CA . ILE A 1 91 ? -6.606 9.901 11.629 1.00 89.81 91 ILE A CA 1
ATOM 690 C C . ILE A 1 91 ? -5.708 10.529 12.705 1.00 89.81 91 ILE A C 1
ATOM 692 O O . ILE A 1 91 ? -6.004 10.354 13.891 1.00 89.81 91 ILE A O 1
ATOM 696 N N . PRO A 1 92 ? -4.661 11.292 12.349 1.00 84.69 92 PRO A N 1
ATOM 697 C CA . PRO A 1 92 ? -3.709 11.820 13.317 1.00 84.69 92 PRO A CA 1
ATOM 698 C C . PRO A 1 92 ? -4.287 12.940 14.196 1.00 84.69 92 PRO A C 1
ATOM 700 O O . PRO A 1 92 ? -5.152 13.720 13.793 1.00 84.69 92 PRO A O 1
ATOM 703 N N . GLY A 1 93 ? -3.747 13.050 15.413 1.00 83.75 93 GLY A N 1
ATOM 704 C CA . GLY A 1 93 ? -4.007 14.148 16.351 1.00 83.75 93 GLY A CA 1
ATOM 705 C C . GLY A 1 93 ? -5.173 13.925 17.324 1.00 83.75 93 GLY A C 1
ATOM 706 O O . GLY A 1 93 ? -6.085 13.152 17.082 1.00 83.75 93 GLY A O 1
ATOM 707 N N . ASN A 1 94 ? -5.169 14.619 18.464 1.00 85.06 94 ASN A N 1
ATOM 708 C CA . ASN A 1 94 ? -6.146 14.402 19.547 1.00 85.06 94 ASN A CA 1
ATOM 709 C C . ASN A 1 94 ? -7.152 15.544 19.734 1.00 85.06 94 ASN A C 1
ATOM 711 O O . ASN A 1 94 ? -7.750 15.695 20.797 1.00 85.06 94 ASN A O 1
ATOM 715 N N . ASN A 1 95 ? -7.356 16.368 18.707 1.00 88.25 95 ASN A N 1
ATOM 716 C CA . ASN A 1 95 ? -8.413 17.372 18.754 1.00 88.25 95 ASN A CA 1
ATOM 717 C C . ASN A 1 95 ? -9.798 16.719 18.556 1.00 88.25 95 ASN A C 1
ATOM 719 O O . ASN A 1 95 ? -9.919 15.608 18.037 1.00 88.25 95 ASN A O 1
ATOM 723 N N . LYS A 1 96 ? -10.862 17.432 18.950 1.00 89.44 96 LYS A N 1
ATOM 724 C CA . LYS A 1 96 ? -12.244 16.929 18.845 1.00 89.44 96 LYS A CA 1
ATOM 725 C C . LYS A 1 96 ? -12.629 16.533 17.415 1.00 89.44 96 LYS A C 1
ATOM 727 O O . LYS A 1 96 ? -13.380 15.580 17.239 1.00 89.44 96 LYS A O 1
ATOM 732 N N . ALA A 1 97 ? -12.112 17.240 16.406 1.00 89.00 97 ALA A N 1
ATOM 733 C CA . ALA A 1 97 ? -12.405 16.944 15.008 1.00 89.00 97 ALA A CA 1
ATOM 734 C C . ALA A 1 97 ? -11.832 15.576 14.602 1.00 89.00 97 ALA A C 1
ATOM 736 O O . ALA A 1 97 ? -12.590 14.727 14.142 1.00 89.00 97 ALA A O 1
ATOM 737 N N . ALA A 1 98 ? -10.547 15.319 14.864 1.00 89.06 98 ALA A N 1
ATOM 738 C CA . ALA A 1 98 ? -9.900 14.033 14.606 1.00 89.06 98 ALA A CA 1
ATOM 739 C C . ALA A 1 98 ? -10.597 12.888 15.356 1.00 89.06 98 ALA A C 1
ATOM 741 O O . ALA A 1 98 ? -11.024 11.915 14.738 1.00 89.06 98 ALA A O 1
ATOM 742 N N . GLN A 1 99 ? -10.827 13.049 16.665 1.00 92.00 99 GLN A N 1
ATOM 743 C CA . GLN A 1 99 ? -11.486 12.030 17.493 1.00 92.00 99 GLN A CA 1
ATOM 744 C C . GLN A 1 99 ? -12.895 11.671 17.005 1.00 92.00 99 GLN A C 1
ATOM 746 O O . GLN A 1 99 ? -13.307 10.514 17.097 1.00 92.00 99 GLN A O 1
ATOM 751 N N . SER A 1 100 ? -13.637 12.657 16.488 1.00 91.31 100 SER A N 1
ATOM 752 C CA . SER A 1 100 ? -14.992 12.447 15.965 1.00 91.31 100 SER A CA 1
ATOM 753 C C . SER A 1 100 ? -15.030 11.763 14.601 1.00 91.31 100 SER A C 1
ATOM 755 O O . SER A 1 100 ? -16.064 11.196 14.255 1.00 91.31 100 SER A O 1
ATOM 757 N N . LYS A 1 101 ? -13.942 11.820 13.824 1.00 92.19 101 LYS A N 1
ATOM 758 C CA . LYS A 1 101 ? -13.837 11.106 12.548 1.00 92.19 101 LYS A CA 1
ATOM 759 C C . LYS A 1 101 ? -13.420 9.643 12.744 1.00 92.19 101 LYS A C 1
ATOM 761 O O . LYS A 1 101 ? -13.840 8.802 11.961 1.00 92.19 101 LYS A O 1
ATOM 766 N N . ARG A 1 102 ? -12.674 9.318 13.807 1.00 94.94 102 ARG A N 1
ATOM 767 C CA . ARG A 1 102 ? -12.343 7.921 14.137 1.00 94.94 102 ARG A CA 1
ATOM 768 C C . ARG A 1 102 ? -13.596 7.116 14.501 1.00 94.94 102 ARG A C 1
ATOM 770 O O . ARG A 1 102 ? -14.486 7.623 15.176 1.00 94.94 102 ARG A O 1
ATOM 777 N N . GLY A 1 103 ? -13.653 5.864 14.065 1.00 95.12 103 GLY A N 1
ATOM 778 C CA . GLY A 1 103 ? -14.763 4.921 14.179 1.00 95.12 103 GLY A CA 1
ATOM 779 C C . GLY A 1 103 ? -15.945 5.193 13.249 1.00 95.12 103 GLY A C 1
ATOM 780 O O . GLY A 1 103 ? -16.937 4.463 13.328 1.00 95.12 103 GLY A O 1
ATOM 781 N N . LYS A 1 104 ? -15.862 6.223 12.395 1.00 95.50 104 LYS A N 1
ATOM 782 C CA . LYS A 1 104 ? -16.787 6.391 11.271 1.00 95.50 104 LYS A CA 1
ATOM 783 C C . LYS A 1 104 ? -16.433 5.418 10.166 1.00 95.50 104 LYS A C 1
ATOM 785 O O . LYS A 1 104 ? -15.274 5.044 10.023 1.00 95.50 104 LYS A O 1
ATOM 790 N N . GLU A 1 105 ? -17.433 5.038 9.394 1.00 94.38 105 GLU A N 1
ATOM 791 C CA . GLU A 1 105 ? -17.201 4.287 8.168 1.00 94.38 105 GLU A CA 1
ATOM 792 C C . GLU A 1 105 ? -16.410 5.169 7.176 1.00 94.38 105 GLU A C 1
ATOM 794 O O . GLU A 1 105 ? -16.534 6.398 7.191 1.00 94.38 105 GLU A O 1
ATOM 799 N N . VAL A 1 106 ? -15.528 4.555 6.384 1.00 93.44 106 VAL A N 1
ATOM 800 C CA . VAL A 1 106 ? -14.615 5.259 5.473 1.00 93.44 106 VAL A CA 1
ATOM 801 C C . VAL A 1 106 ? -15.373 6.181 4.515 1.00 93.44 106 VAL A C 1
ATOM 803 O O . VAL A 1 106 ? -15.047 7.366 4.459 1.00 93.44 106 VAL A O 1
ATOM 806 N N . SER A 1 107 ? -16.422 5.715 3.834 1.00 91.75 107 SER A N 1
ATOM 807 C CA . SER A 1 107 ? -17.255 6.547 2.948 1.00 91.75 107 SER A CA 1
ATOM 808 C C . SER A 1 107 ? -17.867 7.764 3.663 1.00 91.75 107 SER A C 1
ATOM 810 O O . SER A 1 107 ? -17.928 8.855 3.089 1.00 91.75 107 SER A O 1
ATOM 812 N N . GLU A 1 108 ? -18.219 7.659 4.952 1.00 92.44 108 GLU A N 1
ATOM 813 C CA . GLU A 1 108 ? -18.709 8.806 5.737 1.00 92.44 108 GLU A CA 1
ATOM 814 C C . GLU A 1 108 ? -17.636 9.892 5.934 1.00 92.44 108 GLU A C 1
ATOM 816 O O . GLU A 1 108 ? -17.961 11.061 6.179 1.00 92.44 108 GLU A O 1
ATOM 821 N N . THR A 1 109 ? -16.353 9.540 5.836 1.00 88.19 109 THR A N 1
ATOM 822 C CA . THR A 1 109 ? -15.250 10.507 5.927 1.00 88.19 109 THR A CA 1
ATOM 823 C C . THR A 1 109 ? -15.022 11.284 4.628 1.00 88.19 109 THR A C 1
ATOM 825 O O . THR A 1 109 ? -14.463 12.383 4.676 1.00 88.19 109 THR A O 1
ATOM 828 N N . PHE A 1 110 ? -15.561 10.795 3.505 1.00 87.56 110 PHE A N 1
ATOM 829 C CA . PHE A 1 110 ? -15.480 11.432 2.187 1.00 87.56 110 PHE A CA 1
ATOM 830 C C . PHE A 1 110 ? -16.563 12.476 1.920 1.00 87.56 110 PHE A C 1
ATOM 832 O O . PHE A 1 110 ? -16.442 13.206 0.945 1.00 87.56 110 PHE A O 1
ATOM 839 N N . ILE A 1 111 ? -17.587 12.632 2.769 1.00 86.31 111 ILE A N 1
ATOM 840 C CA . ILE A 1 111 ? -18.729 13.540 2.507 1.00 86.31 111 ILE A CA 1
ATOM 841 C C . ILE A 1 111 ? -18.288 14.970 2.136 1.00 86.31 111 ILE A C 1
ATOM 843 O O . ILE A 1 111 ? -18.913 15.624 1.300 1.00 86.31 111 ILE A O 1
ATOM 847 N N . GLU A 1 112 ? -17.227 15.481 2.766 1.00 82.56 112 GLU A N 1
ATOM 848 C CA . GLU A 1 112 ? -16.673 16.803 2.450 1.00 82.56 112 GLU A CA 1
ATOM 849 C C . GLU A 1 112 ? -15.928 16.805 1.105 1.00 82.56 112 GLU A C 1
ATOM 851 O O . GLU A 1 112 ? -16.178 17.689 0.287 1.00 82.56 112 GLU A O 1
ATOM 856 N N . MET A 1 113 ? -15.079 15.801 0.848 1.00 82.69 113 MET A N 1
ATOM 857 C CA . MET A 1 113 ? -14.321 15.666 -0.407 1.00 82.69 113 MET A CA 1
ATOM 858 C C . MET A 1 113 ? -15.231 15.405 -1.607 1.00 82.69 113 MET A C 1
ATOM 860 O O . MET A 1 113 ? -15.068 16.024 -2.653 1.00 82.69 113 MET A O 1
ATOM 864 N N . GLN A 1 114 ? -16.277 14.602 -1.442 1.00 87.25 114 GLN A N 1
ATOM 865 C CA . GLN A 1 114 ? -17.275 14.360 -2.477 1.00 87.25 114 GLN A CA 1
ATOM 866 C C . GLN A 1 114 ? -17.946 15.661 -2.935 1.00 87.25 114 GLN A C 1
ATOM 868 O O . GLN A 1 114 ? -18.254 15.821 -4.112 1.00 87.25 114 GLN A O 1
ATOM 873 N N . ARG A 1 115 ? -18.151 16.622 -2.026 1.00 86.25 115 ARG A N 1
ATOM 874 C CA . ARG A 1 115 ? -18.722 17.931 -2.374 1.00 86.25 115 ARG A CA 1
ATOM 875 C C . ARG A 1 115 ? -17.724 18.858 -3.064 1.00 86.25 115 ARG A C 1
ATOM 877 O O . ARG A 1 115 ? -18.166 19.707 -3.831 1.00 86.25 115 ARG A O 1
ATOM 884 N N . SER A 1 116 ? -16.427 18.746 -2.769 1.00 85.62 116 SER A N 1
ATOM 885 C CA . SER A 1 116 ? -15.397 19.646 -3.307 1.00 85.62 116 SER A CA 1
ATOM 886 C C . SER A 1 116 ? -14.712 19.136 -4.575 1.00 85.62 116 SER A C 1
ATOM 888 O O . SER A 1 116 ? -14.489 19.931 -5.479 1.00 85.62 116 SER A O 1
ATOM 890 N N . SER A 1 117 ? -14.375 17.846 -4.635 1.00 82.94 117 SER A N 1
ATOM 891 C CA . SER A 1 117 ? -13.630 17.199 -5.728 1.00 82.94 117 SER A CA 1
ATOM 892 C C . SER A 1 117 ? -14.374 16.012 -6.353 1.00 82.94 117 SER A C 1
ATOM 894 O O . SER A 1 117 ? -13.913 15.436 -7.330 1.00 82.94 117 SER A O 1
ATOM 896 N N . GLY A 1 118 ? -15.560 15.647 -5.849 1.00 88.44 118 GLY A N 1
ATOM 897 C CA . GLY A 1 118 ? -16.356 14.557 -6.432 1.00 88.44 118 GLY A CA 1
ATOM 898 C C . GLY A 1 118 ? -15.783 13.160 -6.179 1.00 88.44 118 GLY A C 1
ATOM 899 O O . GLY A 1 118 ? -16.173 12.214 -6.871 1.00 88.44 118 GLY A O 1
ATOM 900 N N . ILE A 1 119 ? -14.866 13.046 -5.217 1.00 90.25 119 ILE A N 1
ATOM 901 C CA . ILE A 1 119 ? -14.181 11.808 -4.846 1.00 90.25 119 ILE A CA 1
ATOM 902 C C . ILE A 1 119 ? -14.962 11.087 -3.764 1.00 90.25 119 ILE A C 1
ATOM 904 O O . ILE A 1 119 ? -15.446 11.696 -2.806 1.00 90.25 119 ILE A O 1
ATOM 908 N N . THR A 1 120 ? -15.069 9.779 -3.931 1.00 91.94 120 THR A N 1
ATOM 909 C CA . THR A 1 120 ? -15.681 8.865 -2.976 1.00 91.94 120 THR A CA 1
ATOM 910 C C . THR A 1 120 ? -14.670 7.799 -2.562 1.00 91.94 120 THR A C 1
ATOM 912 O O . THR A 1 120 ? -13.586 7.707 -3.142 1.00 91.94 120 THR A O 1
ATOM 915 N N . ALA A 1 121 ? -15.015 6.982 -1.565 1.00 88.56 121 ALA A N 1
ATOM 916 C CA . ALA A 1 121 ? -14.166 5.865 -1.150 1.00 88.56 121 ALA A CA 1
ATOM 917 C C . ALA A 1 121 ? -13.909 4.881 -2.310 1.00 88.56 121 ALA A C 1
ATOM 919 O O . ALA A 1 121 ? -12.826 4.322 -2.432 1.00 88.56 121 ALA A O 1
ATOM 920 N N . GLU A 1 122 ? -14.884 4.732 -3.209 1.00 90.25 122 GLU A N 1
ATOM 921 C CA . GLU A 1 122 ? -14.836 3.845 -4.373 1.00 90.25 122 GLU A CA 1
ATOM 922 C C . GLU A 1 122 ? -14.012 4.401 -5.541 1.00 90.25 122 GLU A C 1
ATOM 924 O O . GLU A 1 122 ? -13.744 3.669 -6.484 1.00 90.25 122 GLU A O 1
ATOM 929 N N . THR A 1 123 ? -13.627 5.678 -5.513 1.00 93.00 123 THR A N 1
ATOM 930 C CA . THR A 1 123 ? -12.780 6.293 -6.553 1.00 93.00 123 THR A CA 1
ATOM 931 C C . THR A 1 123 ? -11.433 6.766 -6.017 1.00 93.00 123 THR A C 1
ATOM 933 O O . THR A 1 123 ? -10.648 7.339 -6.767 1.00 93.00 123 THR A O 1
ATOM 936 N N . SER A 1 124 ? -11.203 6.601 -4.716 1.00 93.06 124 SER A N 1
ATOM 937 C CA . SER A 1 124 ? -9.993 7.017 -4.018 1.00 93.06 124 SER A CA 1
ATOM 938 C C . SER A 1 124 ? -8.884 5.988 -4.210 1.00 93.06 124 SER A C 1
ATOM 940 O O . SER A 1 124 ? -9.107 4.788 -4.019 1.00 93.06 124 SER A O 1
ATOM 942 N N . TRP A 1 125 ? -7.682 6.467 -4.529 1.00 95.06 125 TRP A N 1
ATOM 943 C CA . TRP A 1 125 ? -6.470 5.653 -4.509 1.00 95.06 125 TRP A CA 1
ATOM 944 C C . TRP A 1 125 ? -6.045 5.347 -3.071 1.00 95.06 125 TRP A C 1
ATOM 946 O O . TRP A 1 125 ? -5.701 4.206 -2.765 1.00 95.06 125 TRP A O 1
ATOM 956 N N . LEU A 1 126 ? -6.165 6.321 -2.159 1.00 93.62 126 LEU A N 1
ATOM 957 C CA . LEU A 1 126 ? -5.805 6.154 -0.745 1.00 93.62 126 LEU A CA 1
ATOM 958 C C . LEU A 1 126 ? -6.553 4.989 -0.074 1.00 93.62 126 LEU A C 1
ATOM 960 O O . LEU A 1 126 ? -6.036 4.397 0.870 1.00 93.62 126 LEU A O 1
ATOM 964 N N . TYR A 1 127 ? -7.748 4.639 -0.560 1.00 93.44 127 TYR A N 1
ATOM 965 C CA . TYR A 1 127 ? -8.546 3.491 -0.098 1.00 93.44 127 TYR A CA 1
ATOM 966 C C . TYR A 1 127 ? -8.715 2.388 -1.153 1.00 93.44 127 TYR A C 1
ATOM 968 O O . TYR A 1 127 ? -9.450 1.424 -0.931 1.00 93.44 127 TYR A O 1
ATOM 976 N N . MET A 1 128 ? -8.024 2.515 -2.287 1.00 92.88 128 MET A N 1
ATOM 977 C CA . MET A 1 128 ? -7.970 1.554 -3.387 1.00 92.88 128 MET A CA 1
ATOM 978 C C . MET A 1 128 ? -9.324 1.087 -3.941 1.00 92.88 128 MET A C 1
ATOM 980 O O . MET A 1 128 ? -9.505 -0.100 -4.201 1.00 92.88 128 MET A O 1
ATOM 984 N N . ALA A 1 129 ? -10.290 1.992 -4.119 1.00 82.81 129 ALA A N 1
ATOM 985 C CA . ALA A 1 129 ? -11.526 1.727 -4.873 1.00 82.81 129 ALA A CA 1
ATOM 986 C C . ALA A 1 129 ? -12.256 0.397 -4.534 1.00 82.81 129 ALA A C 1
ATOM 988 O O . ALA A 1 129 ? -12.849 -0.237 -5.407 1.00 82.81 129 ALA A O 1
ATOM 989 N N . ASN A 1 130 ? -12.260 -0.003 -3.253 1.00 77.81 130 ASN A N 1
ATOM 990 C CA . ASN A 1 130 ? -12.807 -1.264 -2.703 1.00 77.81 130 ASN A CA 1
ATOM 991 C C . ASN A 1 130 ? -11.957 -2.538 -2.848 1.00 77.81 130 ASN A C 1
ATOM 993 O O . ASN A 1 130 ? -12.440 -3.611 -2.489 1.00 77.81 130 ASN A O 1
ATOM 997 N N . ASN A 1 131 ? -10.700 -2.442 -3.275 1.00 92.94 131 ASN A N 1
ATOM 998 C CA . ASN A 1 131 ? -9.757 -3.564 -3.327 1.00 92.94 131 ASN A CA 1
ATOM 999 C C . ASN A 1 131 ? -8.619 -3.492 -2.279 1.00 92.94 131 ASN A C 1
ATOM 1001 O O . ASN A 1 131 ? -7.486 -3.857 -2.605 1.00 92.94 131 ASN A O 1
ATOM 1005 N N . PRO A 1 132 ? -8.847 -3.043 -1.024 1.00 95.50 132 PRO A N 1
ATOM 1006 C CA . PRO A 1 132 ? -7.800 -3.069 -0.012 1.00 95.50 132 PRO A CA 1
ATOM 1007 C C . PRO A 1 132 ? -7.475 -4.515 0.392 1.00 95.50 132 PRO A C 1
ATOM 1009 O O . PRO A 1 132 ? -8.297 -5.427 0.272 1.00 95.50 132 PRO A O 1
ATOM 1012 N N . ILE A 1 133 ? -6.297 -4.719 0.971 1.00 97.06 133 ILE A N 1
ATOM 1013 C CA . ILE A 1 133 ? -5.937 -5.996 1.583 1.00 97.06 133 ILE A CA 1
ATOM 1014 C C . ILE A 1 133 ? -6.662 -6.117 2.921 1.00 97.06 133 ILE A C 1
ATOM 1016 O O . ILE A 1 133 ? -6.407 -5.347 3.849 1.00 97.06 133 ILE A O 1
ATOM 1020 N N . LEU A 1 134 ? -7.523 -7.126 3.042 1.00 96.44 134 LEU A N 1
ATOM 1021 C CA . LEU A 1 134 ? -8.116 -7.539 4.310 1.00 96.44 134 LEU A CA 1
ATOM 1022 C C . LEU A 1 134 ? -7.230 -8.610 4.948 1.00 96.44 134 LEU A C 1
ATOM 1024 O O . LEU A 1 134 ? -7.128 -9.725 4.446 1.00 96.44 134 LEU A O 1
ATOM 1028 N N . CYS A 1 135 ? -6.592 -8.287 6.069 1.00 96.94 135 CYS A N 1
ATOM 1029 C CA . CYS A 1 135 ? -5.878 -9.265 6.885 1.00 96.94 135 CYS A CA 1
ATOM 1030 C C . CYS A 1 135 ? -6.886 -10.033 7.750 1.00 96.94 135 CYS A C 1
ATOM 1032 O O . CYS A 1 135 ? -7.050 -9.748 8.937 1.00 96.94 135 CYS A O 1
ATOM 1034 N N . ASP A 1 136 ? -7.582 -10.983 7.131 1.00 90.81 136 ASP A N 1
ATOM 1035 C CA . ASP A 1 136 ? -8.630 -11.810 7.741 1.00 90.81 136 ASP A CA 1
ATOM 1036 C C . ASP A 1 136 ? -8.083 -13.005 8.544 1.00 90.81 136 ASP A C 1
ATOM 1038 O O . ASP A 1 136 ? -8.813 -13.647 9.301 1.00 90.81 136 ASP A O 1
ATOM 1042 N N . THR A 1 137 ? -6.780 -13.275 8.435 1.00 93.44 137 THR A N 1
ATOM 1043 C CA . THR A 1 137 ? -6.073 -14.269 9.244 1.00 93.44 137 THR A CA 1
ATOM 1044 C C . THR A 1 137 ? -4.977 -13.636 10.108 1.00 93.44 137 THR A C 1
ATOM 1046 O O . THR A 1 137 ? -4.329 -12.665 9.698 1.00 93.44 137 THR A O 1
ATOM 1049 N N . PRO A 1 138 ? -4.661 -14.232 11.277 1.00 93.06 138 PRO A N 1
ATOM 1050 C CA . PRO A 1 138 ? -3.514 -13.809 12.080 1.00 93.06 138 PRO A CA 1
ATOM 1051 C C . PRO A 1 138 ? -2.183 -13.864 11.316 1.00 93.06 138 PRO A C 1
ATOM 1053 O O . PRO A 1 138 ? -1.301 -13.047 11.564 1.00 93.06 138 PRO A O 1
ATOM 1056 N N . GLY A 1 139 ? -2.040 -14.807 10.377 1.00 96.38 139 GLY A N 1
ATOM 1057 C CA . GLY A 1 139 ? -0.846 -14.939 9.542 1.00 96.38 139 GLY A CA 1
ATOM 1058 C C . GLY A 1 139 ? -0.651 -13.760 8.590 1.00 96.38 139 GLY A C 1
ATOM 1059 O O . GLY A 1 139 ? 0.464 -13.252 8.483 1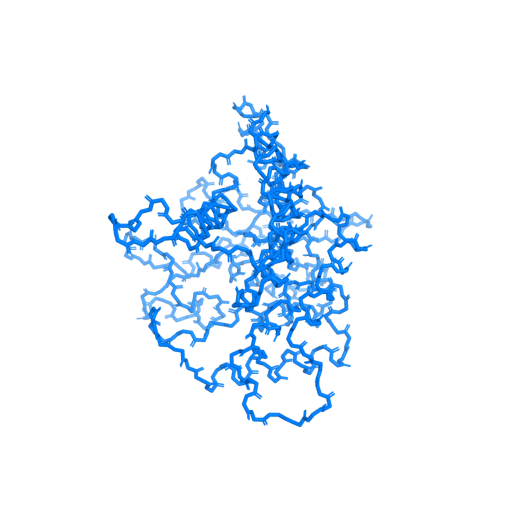.00 96.38 139 GLY A O 1
ATOM 1060 N N . MET A 1 140 ? -1.727 -13.260 7.972 1.00 97.38 140 MET A N 1
ATOM 1061 C CA . MET A 1 140 ? -1.670 -12.045 7.151 1.00 97.38 140 MET A CA 1
ATOM 1062 C C . MET A 1 140 ? -1.374 -10.808 7.999 1.00 97.38 140 MET A C 1
ATOM 1064 O O . MET A 1 140 ? -0.498 -10.026 7.647 1.00 97.38 140 MET A O 1
ATOM 1068 N N . ALA A 1 141 ? -2.022 -10.651 9.158 1.00 96.31 141 ALA A N 1
ATOM 1069 C CA . ALA A 1 141 ? -1.719 -9.536 10.060 1.00 96.31 141 ALA A CA 1
ATOM 1070 C C . ALA A 1 141 ? -0.251 -9.563 10.539 1.00 96.31 141 ALA A C 1
ATOM 1072 O O . ALA A 1 141 ? 0.396 -8.520 10.648 1.00 96.31 141 ALA A O 1
ATOM 1073 N N . LEU A 1 142 ? 0.304 -10.758 10.769 1.00 96.94 142 LEU A N 1
ATOM 1074 C CA . LEU A 1 142 ? 1.720 -10.943 11.077 1.00 96.94 142 LEU A CA 1
ATOM 1075 C C . LEU A 1 142 ? 2.615 -10.583 9.881 1.00 96.94 142 LEU A C 1
ATOM 1077 O O . LEU A 1 142 ? 3.614 -9.896 10.074 1.00 96.94 142 LEU A O 1
ATOM 1081 N N . ALA A 1 143 ? 2.246 -10.966 8.656 1.00 98.00 143 ALA A N 1
ATOM 1082 C CA . ALA A 1 143 ? 2.958 -10.564 7.440 1.00 98.00 143 ALA A CA 1
ATOM 1083 C C . ALA A 1 143 ? 2.963 -9.046 7.241 1.00 98.00 143 ALA A C 1
ATOM 1085 O O . ALA A 1 143 ? 4.016 -8.481 6.959 1.00 98.00 143 ALA A O 1
ATOM 1086 N N . ALA A 1 144 ? 1.840 -8.371 7.493 1.00 97.38 144 ALA A N 1
ATOM 1087 C CA . ALA A 1 144 ? 1.765 -6.913 7.485 1.00 97.38 144 ALA A CA 1
ATOM 1088 C C . ALA A 1 144 ? 2.731 -6.284 8.501 1.00 97.38 144 ALA A C 1
ATOM 1090 O O . ALA A 1 144 ? 3.456 -5.343 8.177 1.00 97.38 144 ALA A O 1
ATOM 1091 N N . MET A 1 145 ? 2.760 -6.816 9.728 1.00 96.19 145 MET A N 1
ATOM 1092 C CA . MET A 1 145 ? 3.627 -6.326 10.802 1.00 96.19 145 MET A CA 1
ATOM 1093 C C . MET A 1 145 ? 5.113 -6.529 10.482 1.00 96.19 145 MET A C 1
ATOM 1095 O O . MET A 1 145 ? 5.909 -5.617 10.694 1.00 96.19 145 MET A O 1
ATOM 1099 N N . VAL A 1 146 ? 5.491 -7.700 9.960 1.00 97.06 146 VAL A N 1
ATOM 1100 C CA . VAL A 1 146 ? 6.877 -7.996 9.563 1.00 97.06 146 VAL A CA 1
ATOM 1101 C C . VAL A 1 146 ? 7.279 -7.169 8.339 1.00 97.06 146 VAL A C 1
ATOM 1103 O O . VAL A 1 146 ? 8.360 -6.586 8.331 1.00 97.06 146 VAL A O 1
ATOM 1106 N N . GLY A 1 147 ? 6.406 -7.045 7.337 1.00 95.56 147 GLY A N 1
ATOM 1107 C CA . GLY A 1 147 ? 6.627 -6.203 6.158 1.00 95.56 147 GLY A CA 1
ATOM 1108 C C . GLY A 1 147 ? 6.872 -4.738 6.525 1.00 95.56 147 GLY A C 1
ATOM 1109 O O . GLY A 1 147 ? 7.757 -4.101 5.968 1.00 95.56 147 GLY A O 1
ATOM 1110 N N . ASN A 1 148 ? 6.199 -4.234 7.560 1.00 93.81 148 ASN A N 1
ATOM 1111 C CA . ASN A 1 148 ? 6.397 -2.875 8.066 1.00 93.81 148 ASN A CA 1
ATOM 1112 C C . ASN A 1 148 ? 7.603 -2.721 9.014 1.00 93.81 148 ASN A C 1
ATOM 1114 O O . ASN A 1 148 ? 7.864 -1.620 9.503 1.00 93.81 148 ASN A O 1
ATOM 1118 N N . MET A 1 149 ? 8.379 -3.774 9.299 1.00 93.06 149 MET A N 1
ATOM 1119 C CA . MET A 1 149 ? 9.598 -3.622 10.097 1.00 93.06 149 MET A CA 1
ATOM 1120 C C . MET A 1 149 ? 10.570 -2.659 9.413 1.00 93.06 149 MET A C 1
ATOM 1122 O O . MET A 1 149 ? 11.029 -2.889 8.293 1.00 93.06 149 MET A O 1
ATOM 1126 N N . ASN A 1 150 ? 10.909 -1.589 10.129 1.00 89.75 150 ASN A N 1
ATOM 1127 C CA . ASN A 1 150 ? 11.844 -0.585 9.658 1.00 89.75 150 ASN A CA 1
ATOM 1128 C C . ASN A 1 150 ? 13.281 -1.001 10.008 1.00 89.75 150 ASN A C 1
ATOM 1130 O O . ASN A 1 150 ? 13.630 -1.136 11.185 1.00 89.75 150 ASN A O 1
ATOM 1134 N N . CYS A 1 151 ? 14.097 -1.214 8.977 1.00 90.06 151 CYS A N 1
ATOM 1135 C CA . CYS A 1 151 ? 15.495 -1.611 9.111 1.00 90.06 151 CYS A CA 1
ATOM 1136 C C . CYS A 1 151 ? 16.458 -0.417 9.178 1.00 90.06 151 CYS A C 1
ATOM 1138 O O . CYS A 1 151 ? 17.642 -0.631 9.427 1.00 90.06 151 CYS A O 1
ATOM 1140 N N . ASP A 1 152 ? 16.002 0.814 8.960 1.00 87.62 152 ASP A N 1
ATOM 1141 C CA . ASP A 1 152 ? 16.851 2.004 8.942 1.00 87.62 152 ASP A CA 1
ATOM 1142 C C . ASP A 1 152 ? 17.234 2.411 10.368 1.00 87.62 152 ASP A C 1
ATOM 1144 O O . ASP A 1 152 ? 16.387 2.550 11.238 1.00 87.62 152 ASP A O 1
ATOM 1148 N N . VAL A 1 153 ? 18.521 2.631 10.625 1.00 83.31 153 VAL A N 1
ATOM 1149 C CA . VAL A 1 153 ? 19.025 3.253 11.864 1.00 83.31 153 VAL A CA 1
ATOM 1150 C C . VAL A 1 153 ? 19.019 4.775 11.717 1.00 83.31 153 VAL A C 1
ATOM 1152 O O . VAL A 1 153 ? 18.646 5.509 12.628 1.00 83.31 153 VAL A O 1
ATOM 1155 N N . GLU A 1 154 ? 19.426 5.239 10.537 1.00 78.50 154 GLU A N 1
ATOM 1156 C CA . GLU A 1 154 ? 19.425 6.631 10.090 1.00 78.50 154 GLU A CA 1
ATOM 1157 C C . GLU A 1 154 ? 19.061 6.652 8.598 1.00 78.50 154 GLU A C 1
ATOM 1159 O O . GLU A 1 154 ? 19.089 5.611 7.946 1.00 78.50 154 GLU A O 1
ATOM 1164 N N . LYS A 1 155 ? 18.803 7.833 8.014 1.00 72.12 155 LYS A N 1
ATOM 1165 C CA . LYS A 1 155 ? 18.348 7.988 6.611 1.00 72.12 155 LYS A CA 1
ATOM 1166 C C . LYS A 1 155 ? 19.193 7.271 5.541 1.00 72.12 155 LYS A C 1
ATOM 1168 O O . LYS A 1 155 ? 18.734 7.141 4.414 1.00 72.12 155 LYS A O 1
ATOM 1173 N N . GLN A 1 156 ? 20.433 6.889 5.844 1.00 73.12 156 GLN A N 1
ATOM 1174 C CA . GLN A 1 156 ? 21.355 6.232 4.907 1.00 73.12 156 GLN A CA 1
ATOM 1175 C C . GLN A 1 156 ? 22.050 5.000 5.507 1.00 73.12 156 GLN A C 1
ATOM 1177 O O . GLN A 1 156 ? 23.026 4.511 4.945 1.00 73.12 156 GLN A O 1
ATOM 1182 N N . SER A 1 157 ? 21.590 4.505 6.659 1.00 81.81 157 SER A N 1
ATOM 1183 C CA . SER A 1 157 ? 22.216 3.378 7.354 1.00 81.81 157 SER A CA 1
ATOM 1184 C C . SER A 1 157 ? 21.162 2.344 7.716 1.00 81.81 157 SER A C 1
ATOM 1186 O O . SER A 1 157 ? 20.248 2.651 8.476 1.00 81.81 157 SER A O 1
ATOM 1188 N N . LYS A 1 158 ? 21.302 1.122 7.193 1.00 84.12 158 LYS A N 1
ATOM 1189 C CA . LYS A 1 158 ? 20.410 -0.009 7.482 1.00 84.12 158 LYS A CA 1
ATOM 1190 C C . LYS A 1 158 ? 21.051 -0.955 8.498 1.00 84.12 158 LYS A C 1
ATOM 1192 O O . LYS A 1 158 ? 22.224 -1.311 8.394 1.00 84.12 158 LYS A O 1
ATOM 1197 N N . ASN A 1 159 ? 20.268 -1.413 9.469 1.00 88.00 159 ASN A N 1
ATOM 1198 C CA . ASN A 1 159 ? 20.647 -2.488 10.371 1.00 88.00 159 ASN A CA 1
ATOM 1199 C C . ASN A 1 159 ? 20.472 -3.834 9.664 1.00 88.00 159 ASN A C 1
ATOM 1201 O O . ASN A 1 159 ? 19.366 -4.370 9.570 1.00 88.00 159 ASN A O 1
ATOM 1205 N N . VAL A 1 160 ? 21.593 -4.398 9.219 1.00 88.81 160 VAL A N 1
ATOM 1206 C CA . VAL A 1 160 ? 21.632 -5.681 8.505 1.00 88.81 160 VAL A CA 1
ATOM 1207 C C . VAL A 1 160 ? 20.966 -6.804 9.305 1.00 88.81 160 VAL A C 1
ATOM 1209 O O . VAL A 1 160 ? 20.248 -7.604 8.726 1.00 88.81 160 VAL A O 1
ATOM 1212 N N . LYS A 1 161 ? 21.111 -6.840 10.638 1.00 91.12 161 LYS A N 1
ATOM 1213 C CA . LYS A 1 161 ? 20.508 -7.894 11.475 1.00 91.12 161 LYS A CA 1
ATOM 1214 C C . LYS A 1 161 ? 18.991 -7.803 11.560 1.00 91.12 161 LYS A C 1
ATOM 1216 O O . LYS A 1 161 ? 18.323 -8.832 11.585 1.00 91.12 161 LYS A O 1
ATOM 1221 N N . VAL A 1 162 ? 18.440 -6.590 11.573 1.00 91.94 162 VAL A N 1
ATOM 1222 C CA . VAL A 1 162 ? 16.984 -6.400 11.489 1.00 91.94 162 VAL A CA 1
ATOM 1223 C C . VAL A 1 162 ? 16.485 -6.779 10.093 1.00 91.94 162 VAL A C 1
ATOM 1225 O O . VAL A 1 162 ? 15.436 -7.405 9.988 1.00 91.94 162 VAL A O 1
ATOM 1228 N N . GLY A 1 163 ? 17.251 -6.465 9.043 1.00 92.38 163 GLY A N 1
ATOM 1229 C CA . GLY A 1 163 ? 16.961 -6.899 7.672 1.00 92.38 163 GLY A CA 1
ATOM 1230 C C . GLY A 1 163 ? 16.962 -8.422 7.509 1.00 92.38 163 GLY A C 1
ATOM 1231 O O . GLY A 1 163 ? 16.005 -8.977 6.982 1.00 92.38 163 GLY A O 1
ATOM 1232 N N . GLU A 1 164 ? 17.987 -9.110 8.022 1.00 92.69 164 GLU A N 1
ATOM 1233 C CA . GLU A 1 164 ? 18.069 -10.579 8.045 1.00 92.69 164 GLU A CA 1
ATOM 1234 C C . GLU A 1 164 ? 16.859 -11.190 8.771 1.00 92.69 164 GLU A C 1
ATOM 1236 O O . GLU A 1 164 ? 16.222 -12.099 8.242 1.00 92.69 164 GLU A O 1
ATOM 1241 N N . LEU A 1 165 ? 16.494 -10.651 9.943 1.00 94.81 165 LEU A N 1
ATOM 1242 C CA . LEU A 1 165 ? 15.321 -11.098 10.697 1.00 94.81 165 LEU A CA 1
ATOM 1243 C C . LEU A 1 165 ? 14.021 -10.893 9.906 1.00 94.81 165 LEU A C 1
ATOM 1245 O O . LEU A 1 165 ? 13.227 -11.826 9.805 1.00 94.81 165 LEU A O 1
ATOM 1249 N N . LYS A 1 166 ? 13.811 -9.698 9.337 1.00 95.75 166 LYS A N 1
ATOM 1250 C CA . LYS A 1 166 ? 12.638 -9.376 8.508 1.00 95.75 166 LYS A CA 1
ATOM 1251 C C . LYS A 1 166 ? 12.514 -10.366 7.350 1.00 95.75 166 LYS A C 1
ATOM 1253 O O . LYS A 1 166 ? 11.469 -10.993 7.192 1.00 95.75 166 LYS A O 1
ATOM 1258 N N . ARG A 1 167 ? 13.600 -10.564 6.600 1.00 94.31 167 ARG A N 1
ATOM 1259 C CA . ARG A 1 167 ? 13.679 -11.501 5.473 1.00 94.31 167 ARG A CA 1
ATOM 1260 C C . ARG A 1 167 ? 13.332 -12.929 5.886 1.00 94.31 167 ARG A C 1
ATOM 1262 O O . ARG A 1 167 ? 12.506 -13.573 5.247 1.00 94.31 167 ARG A O 1
ATOM 1269 N N . ASP A 1 168 ? 13.960 -13.442 6.942 1.00 94.69 168 ASP A N 1
ATOM 1270 C CA . ASP A 1 168 ? 13.775 -14.834 7.361 1.00 94.69 168 ASP A CA 1
ATOM 1271 C C . ASP A 1 168 ? 12.354 -15.078 7.902 1.00 94.69 168 ASP A C 1
ATOM 1273 O O . ASP A 1 168 ? 11.760 -16.122 7.628 1.00 94.69 168 ASP A O 1
ATOM 1277 N N . MET A 1 169 ? 11.765 -14.095 8.592 1.00 97.44 169 MET A N 1
ATOM 1278 C CA . MET A 1 169 ? 10.362 -14.143 9.011 1.00 97.44 169 MET A CA 1
ATOM 1279 C C . MET A 1 169 ? 9.399 -14.105 7.818 1.00 97.44 169 MET A C 1
ATOM 1281 O O . MET A 1 169 ? 8.452 -14.891 7.788 1.00 97.44 169 MET A O 1
ATOM 1285 N N . LEU A 1 170 ? 9.639 -13.244 6.823 1.00 97.31 170 LEU A N 1
ATOM 1286 C CA . LEU A 1 170 ? 8.829 -13.193 5.600 1.00 97.31 170 LEU A CA 1
ATOM 1287 C C . LEU A 1 170 ? 8.907 -14.510 4.817 1.00 97.31 170 LEU A C 1
ATOM 1289 O O . LEU A 1 170 ? 7.876 -15.007 4.377 1.00 97.31 170 LEU A O 1
ATOM 1293 N N . TRP A 1 171 ? 10.077 -15.149 4.729 1.00 96.06 171 TRP A N 1
ATOM 1294 C CA . TRP A 1 171 ? 10.179 -16.489 4.138 1.00 96.06 171 TRP A CA 1
ATOM 1295 C C . TRP A 1 171 ? 9.359 -17.534 4.884 1.00 96.06 171 TRP A C 1
ATOM 1297 O O . TRP A 1 171 ? 8.655 -18.311 4.245 1.00 96.06 171 TRP A O 1
ATOM 1307 N N . ALA A 1 172 ? 9.414 -17.550 6.217 1.00 96.81 172 ALA A N 1
ATOM 1308 C CA . ALA A 1 172 ? 8.626 -18.492 7.006 1.00 96.81 172 ALA A CA 1
ATOM 1309 C C . ALA A 1 172 ? 7.114 -18.301 6.778 1.00 96.81 172 ALA A C 1
ATOM 1311 O O . ALA A 1 172 ? 6.365 -19.277 6.698 1.00 96.81 172 ALA A O 1
ATOM 1312 N N . LEU A 1 173 ? 6.663 -17.051 6.638 1.00 97.94 173 LEU A N 1
ATOM 1313 C CA . LEU A 1 173 ? 5.269 -16.712 6.335 1.00 97.94 173 LEU A CA 1
ATOM 1314 C C . LEU A 1 173 ? 4.876 -17.096 4.904 1.00 97.94 173 LEU A C 1
ATOM 1316 O O . LEU A 1 173 ? 3.786 -17.636 4.700 1.00 97.94 173 LEU A O 1
ATOM 1320 N N . HIS A 1 174 ? 5.769 -16.874 3.941 1.00 96.50 174 HIS A N 1
ATOM 1321 C CA . HIS A 1 174 ? 5.603 -17.278 2.549 1.00 96.50 174 HIS A CA 1
ATOM 1322 C C . HIS A 1 174 ? 5.484 -18.804 2.417 1.00 96.50 174 HIS A C 1
ATOM 1324 O O . HIS A 1 174 ? 4.514 -19.304 1.856 1.00 96.50 174 HIS A O 1
ATOM 1330 N N . GLU A 1 175 ? 6.410 -19.561 3.012 1.00 95.62 175 GLU A N 1
ATOM 1331 C CA . GLU A 1 175 ? 6.403 -21.033 3.011 1.00 95.62 175 GLU A CA 1
ATOM 1332 C C . GLU A 1 175 ? 5.194 -21.622 3.753 1.00 95.62 175 GLU A C 1
ATOM 1334 O O . GLU A 1 175 ? 4.733 -22.714 3.426 1.00 95.62 175 GLU A O 1
ATOM 1339 N N . SER A 1 176 ? 4.643 -20.881 4.718 1.00 96.88 176 SER A N 1
ATOM 1340 C CA . SER A 1 176 ? 3.405 -21.235 5.422 1.00 96.88 176 SER A CA 1
ATOM 1341 C C . SER A 1 176 ? 2.131 -20.792 4.688 1.00 96.88 176 SER A C 1
ATOM 1343 O O . SER A 1 176 ? 1.038 -20.930 5.233 1.00 96.88 176 SER A O 1
ATOM 1345 N N . ASN A 1 177 ? 2.249 -20.263 3.465 1.00 96.44 177 ASN A N 1
ATOM 1346 C CA . ASN A 1 177 ? 1.145 -19.807 2.617 1.00 96.44 177 ASN A CA 1
ATOM 1347 C C . ASN A 1 177 ? 0.316 -18.639 3.199 1.00 96.44 177 ASN A C 1
ATOM 1349 O O . ASN A 1 177 ? -0.807 -18.399 2.761 1.00 96.44 177 ASN A O 1
ATOM 1353 N N . TYR A 1 178 ? 0.857 -17.876 4.156 1.00 97.31 178 TYR A N 1
ATOM 1354 C CA . TYR A 1 178 ? 0.176 -16.701 4.728 1.00 97.31 178 TYR A CA 1
ATOM 1355 C C . TYR A 1 178 ? 0.282 -15.444 3.856 1.00 97.31 178 TYR A C 1
ATOM 1357 O O . TYR A 1 178 ? -0.380 -14.447 4.131 1.00 97.31 178 TYR A O 1
ATOM 1365 N N . MET A 1 179 ? 1.113 -15.484 2.812 1.00 96.62 179 MET A N 1
ATOM 1366 C CA . MET A 1 179 ? 1.337 -14.377 1.876 1.00 96.62 179 MET A CA 1
ATOM 1367 C C . MET A 1 179 ? 0.728 -14.626 0.488 1.00 96.62 179 MET A C 1
ATOM 1369 O O . MET A 1 179 ? 0.913 -13.810 -0.407 1.00 96.62 179 MET A O 1
ATOM 1373 N N . ALA A 1 180 ? -0.015 -15.724 0.304 1.00 96.31 180 ALA A N 1
ATOM 1374 C CA . ALA A 1 180 ? -0.542 -16.149 -0.999 1.00 96.31 180 ALA A CA 1
ATOM 1375 C C . ALA A 1 180 ? -1.437 -15.104 -1.684 1.00 96.31 180 ALA A C 1
ATOM 1377 O O . ALA A 1 180 ? -1.525 -15.061 -2.905 1.00 96.31 180 ALA A O 1
ATOM 1378 N N . THR A 1 181 ? -2.097 -14.262 -0.891 1.00 96.75 181 THR A N 1
ATOM 1379 C CA . THR A 1 181 ? -2.943 -13.154 -1.348 1.00 96.75 181 THR A CA 1
ATOM 1380 C C . THR A 1 181 ? -2.415 -11.806 -0.852 1.00 96.75 181 THR A C 1
ATOM 1382 O O . THR A 1 181 ? -3.166 -10.836 -0.800 1.00 96.75 181 THR A O 1
ATOM 1385 N N . PHE A 1 182 ? -1.139 -11.714 -0.457 1.00 97.69 182 PHE A N 1
ATOM 1386 C CA . PHE A 1 182 ? -0.562 -10.515 0.155 1.00 97.69 182 PHE A CA 1
ATOM 1387 C C . PHE A 1 182 ? 0.575 -9.929 -0.705 1.00 97.69 182 PHE A C 1
ATOM 1389 O O . PHE A 1 182 ? 1.754 -10.177 -0.435 1.00 97.69 182 PHE A O 1
ATOM 1396 N N . PRO A 1 183 ? 0.246 -9.074 -1.689 1.00 97.31 183 PRO A N 1
ATOM 1397 C CA . PRO A 1 183 ? 1.228 -8.521 -2.617 1.00 97.31 183 PRO A CA 1
ATOM 1398 C C . PRO A 1 183 ? 2.253 -7.618 -1.921 1.00 97.31 183 PRO A C 1
ATOM 1400 O O . PRO A 1 183 ? 3.437 -7.710 -2.226 1.00 97.31 183 PRO A O 1
ATOM 1403 N N . PHE A 1 184 ? 1.862 -6.809 -0.926 1.00 96.50 184 PHE A N 1
ATOM 1404 C CA . PHE A 1 184 ? 2.822 -5.906 -0.272 1.00 96.50 184 PHE A CA 1
ATOM 1405 C C . PHE A 1 184 ? 3.877 -6.652 0.550 1.00 96.50 184 PHE A C 1
ATOM 1407 O O . PHE A 1 184 ? 5.054 -6.321 0.480 1.00 96.50 184 PHE A O 1
ATOM 1414 N N . ALA A 1 185 ? 3.496 -7.713 1.266 1.00 97.00 185 ALA A N 1
ATOM 1415 C CA . ALA A 1 185 ? 4.469 -8.556 1.958 1.00 97.00 185 ALA A CA 1
ATOM 1416 C C . ALA A 1 185 ? 5.407 -9.274 0.969 1.00 97.00 185 ALA A C 1
ATOM 1418 O O . ALA A 1 185 ? 6.580 -9.479 1.280 1.00 97.00 185 ALA A O 1
ATOM 1419 N N . MET A 1 186 ? 4.906 -9.642 -0.218 1.00 96.62 186 MET A N 1
ATOM 1420 C CA . MET A 1 186 ? 5.717 -10.244 -1.279 1.00 96.62 186 MET A CA 1
ATOM 1421 C C . MET A 1 186 ? 6.753 -9.254 -1.826 1.00 96.62 186 MET A C 1
ATOM 1423 O O . MET A 1 186 ? 7.922 -9.611 -1.961 1.00 96.62 186 MET A O 1
ATOM 1427 N N . MET A 1 187 ? 6.359 -7.996 -2.053 1.00 95.44 187 MET A N 1
ATOM 1428 C CA . MET A 1 187 ? 7.291 -6.927 -2.435 1.00 95.44 187 MET A CA 1
ATOM 1429 C C . MET A 1 187 ? 8.370 -6.707 -1.376 1.00 95.44 187 MET A C 1
ATOM 1431 O O . MET A 1 187 ? 9.550 -6.652 -1.706 1.00 95.44 187 MET A O 1
ATOM 1435 N N . GLU A 1 188 ? 7.986 -6.641 -0.100 1.00 95.44 188 GLU A N 1
ATOM 1436 C CA . GLU A 1 188 ? 8.940 -6.474 1.002 1.00 95.44 188 GLU A CA 1
ATOM 1437 C C . GLU A 1 188 ? 9.935 -7.638 1.094 1.00 95.44 188 GLU A C 1
ATOM 1439 O O . GLU A 1 188 ? 11.095 -7.442 1.463 1.00 95.44 188 GLU A O 1
ATOM 1444 N N . LEU A 1 189 ? 9.511 -8.855 0.742 1.00 95.38 189 LEU A N 1
ATOM 1445 C CA . LEU A 1 189 ? 10.407 -10.002 0.652 1.00 95.38 189 LEU A CA 1
ATOM 1446 C C . LEU A 1 189 ? 11.357 -9.884 -0.549 1.00 95.38 189 LEU A C 1
ATOM 1448 O O . LEU A 1 189 ? 12.548 -10.150 -0.390 1.00 95.38 189 LEU A O 1
ATOM 1452 N N . GLY A 1 190 ? 10.855 -9.448 -1.709 1.00 93.12 190 GLY A N 1
ATOM 1453 C CA . GLY A 1 190 ? 11.660 -9.163 -2.903 1.00 93.12 190 GLY A CA 1
ATOM 1454 C C . GLY A 1 190 ? 12.761 -8.141 -2.627 1.00 93.12 190 GLY A C 1
ATOM 1455 O O . GLY A 1 190 ? 13.933 -8.420 -2.870 1.00 93.12 190 GLY A O 1
ATOM 1456 N N . GLU A 1 191 ? 12.405 -7.021 -1.995 1.00 91.56 191 GLU A N 1
ATOM 1457 C CA . GLU A 1 191 ? 13.343 -5.992 -1.527 1.00 91.56 191 GLU A CA 1
ATOM 1458 C C . GLU A 1 191 ? 14.416 -6.572 -0.596 1.00 91.56 191 GLU A C 1
ATOM 1460 O O . GLU A 1 191 ? 15.608 -6.280 -0.731 1.00 91.56 191 GLU A O 1
ATOM 1465 N N . CYS A 1 192 ? 14.011 -7.405 0.368 1.00 91.81 192 CYS A N 1
ATOM 1466 C CA . CYS A 1 192 ? 14.954 -8.042 1.281 1.00 91.81 192 CYS A CA 1
ATOM 1467 C C . CYS A 1 192 ? 15.926 -8.969 0.542 1.00 91.81 192 CYS A C 1
ATOM 1469 O O . CYS A 1 192 ? 17.112 -8.984 0.873 1.00 91.81 192 CYS A O 1
ATOM 1471 N N . GLU A 1 193 ? 15.445 -9.745 -0.431 1.00 89.81 193 GLU A N 1
ATOM 1472 C CA . GLU A 1 193 ? 16.288 -10.630 -1.236 1.00 89.81 193 GLU A CA 1
ATOM 1473 C C . GLU A 1 193 ? 17.251 -9.834 -2.118 1.00 89.81 193 GLU A C 1
ATOM 1475 O O . GLU A 1 193 ? 18.434 -10.158 -2.136 1.00 89.81 193 GLU A O 1
ATOM 1480 N N . GLU A 1 194 ? 16.820 -8.745 -2.756 1.00 87.19 194 GLU A N 1
ATOM 1481 C CA . GLU A 1 194 ? 17.708 -7.902 -3.567 1.00 87.19 194 GLU A CA 1
ATOM 1482 C C . GLU A 1 194 ? 18.883 -7.336 -2.749 1.00 87.19 194 GLU A C 1
ATOM 1484 O O . GLU A 1 194 ? 20.036 -7.372 -3.183 1.00 87.19 194 GLU A O 1
ATOM 1489 N N . HIS A 1 195 ? 18.619 -6.880 -1.522 1.00 83.31 195 HIS A N 1
ATOM 1490 C CA . HIS A 1 195 ? 19.635 -6.256 -0.671 1.00 83.31 195 HIS A CA 1
ATOM 1491 C C . HIS A 1 195 ? 20.496 -7.254 0.128 1.00 83.31 195 HIS A C 1
ATOM 1493 O O . HIS A 1 195 ? 21.589 -6.892 0.572 1.00 83.31 195 HIS A O 1
ATOM 1499 N N . LEU A 1 196 ? 20.022 -8.487 0.356 1.00 81.62 196 LEU A N 1
ATOM 1500 C CA . LEU A 1 196 ? 20.663 -9.482 1.236 1.00 81.62 196 LEU A CA 1
ATOM 1501 C C . LEU A 1 196 ? 21.019 -10.806 0.526 1.00 81.62 196 LEU A C 1
ATOM 1503 O O . LEU A 1 196 ? 21.355 -11.781 1.206 1.00 81.62 196 LEU A O 1
ATOM 1507 N N . ALA A 1 197 ? 20.973 -10.857 -0.811 1.00 65.06 197 ALA A N 1
ATOM 1508 C CA . ALA A 1 197 ? 21.192 -12.062 -1.630 1.00 65.06 197 ALA A CA 1
ATOM 1509 C C . ALA A 1 197 ? 22.559 -12.753 -1.452 1.00 65.06 197 ALA A C 1
ATOM 1511 O O . ALA A 1 197 ? 22.721 -13.903 -1.853 1.00 65.06 197 ALA A O 1
ATOM 1512 N N . VAL A 1 198 ? 23.556 -12.078 -0.872 1.00 58.47 198 VAL A N 1
ATOM 1513 C CA . VAL A 1 198 ? 24.969 -12.506 -0.908 1.00 58.47 198 VAL A CA 1
ATOM 1514 C C . VAL A 1 198 ? 25.230 -13.850 -0.196 1.00 58.47 198 VAL A C 1
ATOM 1516 O O . VAL A 1 198 ? 26.209 -14.516 -0.521 1.00 58.47 198 VAL A O 1
ATOM 1519 N N . ASP A 1 199 ? 24.339 -14.299 0.698 1.00 57.00 199 ASP A N 1
ATOM 1520 C CA . ASP A 1 199 ? 24.591 -15.436 1.603 1.00 57.00 199 ASP A CA 1
ATOM 1521 C C . ASP A 1 199 ? 23.596 -16.622 1.497 1.00 57.00 199 ASP A C 1
ATOM 1523 O O . ASP A 1 199 ? 23.503 -17.420 2.436 1.00 57.00 199 ASP A O 1
ATOM 1527 N N . ARG A 1 200 ? 22.832 -16.794 0.401 1.00 58.56 200 ARG A N 1
ATOM 1528 C CA . ARG A 1 200 ? 21.855 -17.908 0.284 1.00 58.56 200 ARG A CA 1
ATOM 1529 C C . ARG A 1 200 ? 22.170 -18.979 -0.765 1.00 58.56 200 ARG A C 1
ATOM 1531 O O . ARG A 1 200 ? 22.835 -18.752 -1.767 1.00 58.56 200 ARG A O 1
ATOM 1538 N N . SER A 1 201 ? 21.672 -20.187 -0.478 1.00 57.94 201 SER A N 1
ATOM 1539 C CA . SER A 1 201 ? 21.702 -21.370 -1.346 1.00 57.94 201 SER A CA 1
ATOM 1540 C C . SER A 1 201 ? 20.940 -21.131 -2.652 1.00 57.94 201 SER A C 1
ATOM 1542 O O . SER A 1 201 ? 19.865 -20.538 -2.611 1.00 57.94 201 SER A O 1
ATOM 1544 N N . ASN A 1 202 ? 21.422 -21.699 -3.762 1.00 62.81 202 ASN A N 1
ATOM 1545 C CA . ASN A 1 202 ? 20.858 -21.597 -5.124 1.00 62.81 202 ASN A CA 1
ATOM 1546 C C . ASN A 1 202 ? 19.384 -22.053 -5.302 1.00 62.81 202 ASN A C 1
ATOM 1548 O O . ASN A 1 202 ? 18.891 -22.060 -6.425 1.00 62.81 202 ASN A O 1
ATOM 1552 N N . ASP A 1 203 ? 18.689 -22.457 -4.237 1.00 71.81 203 ASP A N 1
ATOM 1553 C CA . ASP A 1 203 ? 17.329 -23.014 -4.275 1.00 71.81 203 ASP A CA 1
ATOM 1554 C C . ASP A 1 203 ? 16.221 -21.956 -4.091 1.00 71.81 203 ASP A C 1
ATOM 1556 O O . ASP A 1 203 ? 15.035 -22.288 -4.147 1.00 71.81 203 ASP A O 1
ATOM 1560 N N . LYS A 1 204 ? 16.573 -20.691 -3.819 1.00 75.81 204 LYS A N 1
ATOM 1561 C CA . LYS A 1 204 ? 15.604 -19.592 -3.667 1.00 75.81 204 LYS A CA 1
ATOM 1562 C C . LYS A 1 204 ? 15.400 -18.850 -4.995 1.00 75.81 204 LYS A C 1
ATOM 1564 O O . LYS A 1 204 ? 16.354 -18.742 -5.765 1.00 75.81 204 LYS A O 1
ATOM 1569 N N . PRO A 1 205 ? 14.170 -18.383 -5.289 1.00 79.19 205 PRO A N 1
ATOM 1570 C CA . PRO A 1 205 ? 13.879 -17.695 -6.541 1.00 79.19 205 PRO A CA 1
ATOM 1571 C C . PRO A 1 205 ? 14.648 -16.376 -6.633 1.00 79.19 205 PRO A C 1
ATOM 1573 O O . PRO A 1 205 ? 14.986 -15.770 -5.617 1.00 79.19 205 PRO A O 1
ATOM 1576 N N . GLU A 1 206 ? 14.895 -15.921 -7.861 1.00 83.62 206 GLU A N 1
ATOM 1577 C CA . GLU A 1 206 ? 15.457 -14.590 -8.091 1.00 83.62 206 GLU A CA 1
ATOM 1578 C C . GLU A 1 206 ? 14.501 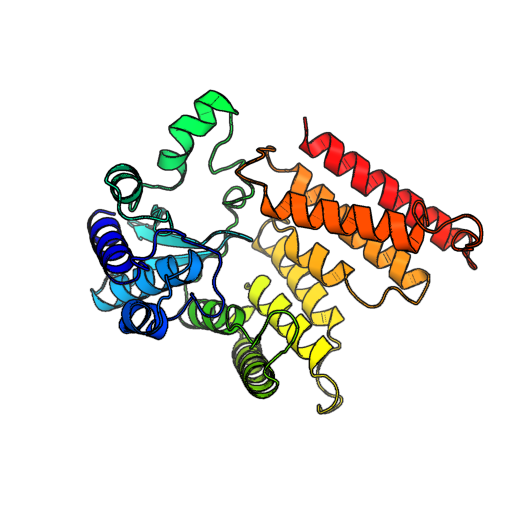-13.505 -7.557 1.00 83.62 206 GLU A C 1
ATOM 1580 O O . GLU A 1 206 ? 13.285 -13.673 -7.688 1.00 83.62 206 GLU A O 1
ATOM 1585 N N . PRO A 1 207 ? 15.006 -12.377 -7.013 1.00 86.12 207 PRO A N 1
ATOM 1586 C CA . PRO A 1 207 ? 14.168 -11.317 -6.438 1.00 86.12 207 PRO A CA 1
ATOM 1587 C C . PRO A 1 207 ? 13.047 -10.842 -7.371 1.00 86.12 207 PRO A C 1
ATOM 1589 O O . PRO A 1 207 ? 11.913 -10.654 -6.936 1.00 86.12 207 PRO A O 1
ATOM 1592 N N . ILE A 1 208 ? 13.335 -10.746 -8.674 1.00 87.62 208 ILE A N 1
ATOM 1593 C CA . ILE A 1 208 ? 12.357 -10.352 -9.693 1.00 87.62 208 ILE A CA 1
ATOM 1594 C C . ILE A 1 208 ? 11.116 -11.253 -9.713 1.00 87.62 208 ILE A C 1
ATOM 1596 O O . ILE A 1 208 ? 10.012 -10.764 -9.929 1.00 87.62 208 ILE A O 1
ATOM 1600 N N . MET A 1 209 ? 11.259 -12.550 -9.428 1.00 91.56 209 MET A N 1
ATOM 1601 C CA . MET A 1 209 ? 10.125 -13.475 -9.395 1.00 91.56 209 MET A CA 1
ATOM 1602 C C . MET A 1 209 ? 9.140 -13.125 -8.278 1.00 91.56 209 MET A C 1
ATOM 1604 O O . MET A 1 209 ? 7.940 -13.227 -8.490 1.00 91.56 209 MET A O 1
ATOM 1608 N N . LEU A 1 210 ? 9.624 -12.637 -7.131 1.00 94.62 210 LEU A N 1
ATOM 1609 C CA . LEU A 1 210 ? 8.768 -12.217 -6.018 1.00 94.62 210 LEU A CA 1
ATOM 1610 C C . LEU A 1 210 ? 7.953 -10.969 -6.387 1.00 94.62 210 LEU A C 1
ATOM 1612 O O . LEU A 1 210 ? 6.769 -10.876 -6.065 1.00 94.62 210 LEU A O 1
ATOM 1616 N N . PHE A 1 211 ? 8.551 -10.025 -7.116 1.00 94.88 211 PHE A N 1
ATOM 1617 C CA . PHE A 1 211 ? 7.822 -8.860 -7.619 1.00 94.88 211 PHE A CA 1
ATOM 1618 C C . PHE A 1 211 ? 6.788 -9.239 -8.689 1.00 94.88 211 PHE A C 1
ATOM 1620 O O . PHE A 1 211 ? 5.672 -8.719 -8.682 1.00 94.88 211 PHE A O 1
ATOM 1627 N N . LEU A 1 212 ? 7.118 -10.180 -9.580 1.00 94.94 212 LEU A N 1
ATOM 1628 C CA . LEU A 1 212 ? 6.170 -10.700 -10.569 1.00 94.94 212 LEU A CA 1
ATOM 1629 C C . LEU A 1 212 ? 5.008 -11.459 -9.910 1.00 94.94 212 LEU A C 1
ATOM 1631 O O . LEU A 1 212 ? 3.863 -11.289 -10.330 1.00 94.94 212 LEU A O 1
ATOM 1635 N N . ASP A 1 213 ? 5.273 -12.222 -8.848 1.00 96.44 213 ASP A N 1
ATOM 1636 C CA . ASP A 1 213 ? 4.231 -12.871 -8.048 1.00 96.44 213 ASP A CA 1
ATOM 1637 C C . ASP A 1 213 ? 3.324 -11.826 -7.377 1.00 96.44 213 ASP A C 1
ATOM 1639 O O . ASP A 1 213 ? 2.100 -11.964 -7.404 1.00 96.44 213 ASP A O 1
ATOM 1643 N N . ALA A 1 214 ? 3.887 -10.732 -6.850 1.00 97.44 214 ALA A N 1
ATOM 1644 C CA . ALA A 1 214 ? 3.103 -9.623 -6.300 1.00 97.44 214 ALA A CA 1
ATOM 1645 C C . ALA A 1 214 ? 2.170 -8.994 -7.353 1.00 97.44 214 ALA A C 1
ATOM 1647 O O . ALA A 1 214 ? 1.004 -8.734 -7.057 1.00 97.44 214 ALA A O 1
ATOM 1648 N N . ILE A 1 215 ? 2.650 -8.804 -8.588 1.00 97.75 215 ILE A N 1
ATOM 1649 C CA . ILE A 1 215 ? 1.834 -8.322 -9.716 1.00 97.75 215 ILE A CA 1
ATOM 1650 C C . ILE A 1 215 ? 0.729 -9.328 -10.068 1.00 97.75 215 ILE A C 1
ATOM 1652 O O . ILE A 1 215 ? -0.410 -8.925 -10.302 1.00 97.75 215 ILE A O 1
ATOM 1656 N N . SER A 1 216 ? 1.030 -10.631 -10.089 1.00 97.94 216 SER A N 1
ATOM 1657 C CA . SER A 1 216 ? 0.011 -11.660 -10.345 1.00 97.94 216 SER A CA 1
ATOM 1658 C C . SER A 1 216 ? -1.090 -11.604 -9.292 1.00 97.94 216 SER A C 1
ATOM 1660 O O . SER A 1 216 ? -2.265 -11.563 -9.637 1.00 97.94 216 SER A O 1
ATOM 1662 N N . ILE A 1 217 ? -0.725 -11.510 -8.011 1.00 97.62 217 ILE A N 1
ATOM 1663 C CA . ILE A 1 217 ? -1.693 -11.404 -6.914 1.00 97.62 217 ILE A CA 1
ATOM 1664 C C . ILE A 1 217 ? -2.540 -10.131 -7.052 1.00 97.62 217 ILE A C 1
ATOM 1666 O O . ILE A 1 217 ? -3.761 -10.192 -6.907 1.00 97.62 217 ILE A O 1
ATOM 1670 N N . ALA A 1 218 ? -1.920 -8.985 -7.350 1.00 96.88 218 ALA A N 1
ATOM 1671 C CA . ALA A 1 218 ? -2.627 -7.722 -7.566 1.00 96.88 218 ALA A CA 1
ATOM 1672 C C . ALA A 1 218 ? -3.700 -7.838 -8.662 1.00 96.88 218 ALA A C 1
ATOM 1674 O O . ALA A 1 218 ? -4.826 -7.369 -8.489 1.00 96.88 218 ALA A O 1
ATOM 1675 N N . ARG A 1 219 ? -3.379 -8.521 -9.762 1.00 96.62 219 ARG A N 1
ATOM 1676 C CA . ARG A 1 219 ? -4.299 -8.767 -10.879 1.00 96.62 219 ARG A CA 1
ATOM 1677 C C . ARG A 1 219 ? -5.400 -9.755 -10.527 1.00 96.62 219 ARG A C 1
ATOM 1679 O O . ARG A 1 219 ? -6.579 -9.448 -10.689 1.00 96.62 219 ARG A O 1
ATOM 1686 N N . ASP A 1 220 ? -5.010 -10.922 -10.030 1.00 97.12 220 ASP A N 1
ATOM 1687 C CA . ASP A 1 220 ? -5.904 -12.066 -9.861 1.00 97.12 220 ASP A CA 1
ATOM 1688 C C . ASP A 1 220 ? -6.851 -11.898 -8.665 1.00 97.12 220 ASP A C 1
ATOM 1690 O O . ASP A 1 220 ? -7.991 -12.362 -8.705 1.00 97.12 220 ASP A O 1
ATOM 1694 N N . VAL A 1 221 ? -6.388 -11.237 -7.599 1.00 96.56 221 VAL A N 1
ATOM 1695 C CA . VAL A 1 221 ? -7.125 -11.101 -6.332 1.00 96.56 221 VAL A CA 1
ATOM 1696 C C . VAL A 1 221 ? -7.713 -9.702 -6.159 1.00 96.56 221 VAL A C 1
ATOM 1698 O O . VAL A 1 221 ? -8.822 -9.574 -5.646 1.00 96.56 221 VAL A O 1
ATOM 1701 N N . TYR A 1 222 ? -6.999 -8.663 -6.597 1.00 96.38 222 TYR A N 1
ATOM 1702 C CA . TYR A 1 222 ? -7.346 -7.260 -6.326 1.00 96.38 222 TYR A CA 1
ATOM 1703 C C . TYR A 1 222 ? -7.730 -6.471 -7.583 1.00 96.38 222 TYR A C 1
ATOM 1705 O O . TYR A 1 222 ? -7.693 -5.241 -7.577 1.00 96.38 222 TYR A O 1
ATOM 1713 N N . GLY A 1 223 ? -8.093 -7.167 -8.667 1.00 94.75 223 GLY A N 1
ATOM 1714 C CA . GLY A 1 223 ? -8.646 -6.556 -9.877 1.00 94.75 223 GLY A CA 1
ATOM 1715 C C . GLY A 1 223 ? -7.711 -5.552 -10.550 1.00 94.75 223 GLY A C 1
ATOM 1716 O O . GLY A 1 223 ? -8.190 -4.565 -11.099 1.00 94.75 223 GLY A O 1
ATOM 1717 N N . ASP A 1 224 ? -6.399 -5.772 -10.449 1.00 94.50 224 ASP A N 1
ATOM 1718 C CA . ASP A 1 224 ? -5.348 -4.901 -10.994 1.00 94.50 224 ASP A CA 1
ATOM 1719 C C . ASP A 1 224 ? -5.455 -3.442 -10.517 1.00 94.50 224 ASP A C 1
ATOM 1721 O O . ASP A 1 224 ? -5.245 -2.496 -11.264 1.00 94.50 224 ASP A O 1
ATOM 1725 N N . SER A 1 225 ? -5.836 -3.255 -9.250 1.00 94.31 225 SER A N 1
ATOM 1726 C CA . SER A 1 225 ? -6.042 -1.933 -8.641 1.00 94.31 225 SER A CA 1
ATOM 1727 C C . SER A 1 225 ? -4.833 -1.442 -7.822 1.00 94.31 225 SER A C 1
ATOM 1729 O O . SER A 1 225 ? -4.933 -0.446 -7.113 1.00 94.31 225 SER A O 1
ATOM 1731 N N . GLN A 1 226 ? -3.686 -2.124 -7.869 1.00 96.25 226 GLN A N 1
ATOM 1732 C CA . GLN A 1 226 ? -2.495 -1.793 -7.068 1.00 96.25 226 GLN A CA 1
ATOM 1733 C C . GLN A 1 226 ? -1.356 -1.287 -7.950 1.00 96.25 226 GLN A C 1
ATOM 1735 O O . GLN A 1 226 ? -0.961 -1.956 -8.902 1.00 96.25 226 GLN A O 1
ATOM 1740 N N . THR A 1 227 ? -0.802 -0.124 -7.622 1.00 96.19 227 THR A N 1
ATOM 1741 C CA . THR A 1 227 ? 0.276 0.514 -8.388 1.00 96.19 227 THR A CA 1
ATOM 1742 C C . THR A 1 227 ? 1.670 0.089 -7.921 1.00 96.19 227 THR A C 1
ATOM 1744 O O . THR A 1 227 ? 2.579 -0.065 -8.739 1.00 96.19 227 THR A O 1
ATOM 1747 N N . TYR A 1 228 ? 1.859 -0.139 -6.620 1.00 96.12 228 TYR A N 1
ATOM 1748 C CA . TYR A 1 228 ? 3.161 -0.403 -6.008 1.00 96.12 228 TYR A CA 1
ATOM 1749 C C . TYR A 1 228 ? 3.830 -1.685 -6.522 1.00 96.12 228 TYR A C 1
ATOM 1751 O O . TYR A 1 228 ? 5.025 -1.608 -6.806 1.00 96.12 228 TYR A O 1
ATOM 1759 N N . PRO A 1 229 ? 3.126 -2.817 -6.750 1.00 96.69 229 PRO A N 1
ATOM 1760 C CA . PRO A 1 229 ? 3.736 -4.018 -7.335 1.00 96.69 229 PRO A CA 1
ATOM 1761 C C . PRO A 1 229 ? 4.506 -3.743 -8.629 1.00 96.69 229 PRO A C 1
ATOM 1763 O O . PRO A 1 229 ? 5.629 -4.217 -8.801 1.00 96.69 229 PRO A O 1
ATOM 1766 N N . PHE A 1 230 ? 3.952 -2.903 -9.504 1.00 96.69 230 PHE A N 1
ATOM 1767 C CA . PHE A 1 230 ? 4.603 -2.497 -10.747 1.00 96.69 230 PHE A CA 1
ATOM 1768 C C . PHE A 1 230 ? 5.762 -1.522 -10.515 1.00 96.69 230 PHE A C 1
ATOM 1770 O O . PHE A 1 230 ? 6.815 -1.658 -11.138 1.00 96.69 230 PHE A O 1
ATOM 1777 N N . LEU A 1 231 ? 5.590 -0.552 -9.610 1.00 94.94 231 LEU A N 1
ATOM 1778 C CA . LEU A 1 231 ? 6.626 0.433 -9.282 1.00 94.94 231 LEU A CA 1
ATOM 1779 C C . LEU A 1 231 ? 7.865 -0.206 -8.648 1.00 94.94 231 LEU A C 1
ATOM 1781 O O . LEU A 1 231 ? 8.975 0.239 -8.930 1.00 94.94 231 LEU A O 1
ATOM 1785 N N . TYR A 1 232 ? 7.690 -1.219 -7.799 1.00 92.44 232 TYR A N 1
ATOM 1786 C CA . TYR A 1 232 ? 8.791 -1.960 -7.181 1.00 92.44 232 TYR A CA 1
ATOM 1787 C C . TYR A 1 232 ? 9.483 -2.856 -8.209 1.00 92.44 232 TYR A C 1
ATOM 1789 O O . TYR A 1 232 ? 10.696 -2.776 -8.368 1.00 92.44 232 TYR A O 1
ATOM 1797 N N . ALA A 1 233 ? 8.720 -3.618 -9.001 1.00 92.69 233 ALA A N 1
ATOM 1798 C CA . ALA A 1 233 ? 9.285 -4.447 -10.068 1.00 92.69 233 ALA A CA 1
ATOM 1799 C C . ALA A 1 233 ? 10.103 -3.627 -11.087 1.00 92.69 233 ALA A C 1
ATOM 1801 O O . ALA A 1 233 ? 11.130 -4.085 -11.581 1.00 92.69 233 ALA A O 1
ATOM 1802 N N . GLY A 1 234 ? 9.655 -2.406 -11.404 1.00 89.50 234 GLY A N 1
ATOM 1803 C CA . GLY A 1 234 ? 10.324 -1.515 -12.354 1.00 89.50 234 GLY A CA 1
ATOM 1804 C C . GLY A 1 234 ? 11.647 -0.919 -11.857 1.00 89.50 234 GLY A C 1
ATOM 1805 O O . GLY A 1 234 ? 12.390 -0.354 -12.662 1.00 89.50 234 GLY A O 1
ATOM 1806 N N . GLN A 1 235 ? 11.955 -1.020 -10.559 1.00 84.81 235 GLN A N 1
ATOM 1807 C CA . GLN A 1 235 ? 13.224 -0.544 -9.992 1.00 84.81 235 GLN A CA 1
ATOM 1808 C C . GLN A 1 235 ? 14.388 -1.518 -10.228 1.00 84.81 235 GLN A C 1
ATOM 1810 O O . GLN A 1 235 ? 15.541 -1.107 -10.078 1.00 84.81 235 GLN A O 1
ATOM 1815 N N . ASP A 1 236 ? 14.104 -2.753 -10.664 1.00 70.06 236 ASP A N 1
ATOM 1816 C CA . ASP A 1 236 ? 15.125 -3.760 -10.962 1.00 70.06 236 ASP A CA 1
ATOM 1817 C C . ASP A 1 236 ? 16.145 -3.269 -12.011 1.00 70.06 236 ASP A C 1
ATOM 1819 O O . ASP A 1 236 ? 15.862 -2.476 -12.912 1.00 70.06 236 ASP A O 1
ATOM 1823 N N . ASN A 1 237 ? 17.369 -3.770 -11.877 1.00 64.88 237 ASN A N 1
ATOM 1824 C CA . ASN A 1 237 ? 18.596 -3.383 -12.565 1.00 64.88 237 ASN A CA 1
ATOM 1825 C C . ASN A 1 237 ? 18.433 -2.938 -14.047 1.00 64.88 237 ASN A C 1
ATOM 1827 O O . ASN A 1 237 ? 18.423 -3.746 -14.979 1.00 64.88 237 ASN A O 1
ATOM 1831 N N . ILE A 1 238 ? 18.447 -1.617 -14.271 1.00 67.94 238 ILE A N 1
ATOM 1832 C CA . ILE A 1 238 ? 18.286 -0.947 -15.580 1.00 67.94 238 ILE A CA 1
ATOM 1833 C C . ILE A 1 238 ? 19.582 -0.794 -16.414 1.00 67.94 238 ILE A C 1
ATOM 1835 O O . ILE A 1 238 ? 19.637 0.021 -17.352 1.00 67.94 238 ILE A O 1
ATOM 1839 N N . TYR A 1 239 ? 20.663 -1.513 -16.082 1.00 70.31 239 TYR A N 1
ATOM 1840 C CA . TYR A 1 239 ? 21.933 -1.385 -16.817 1.00 70.31 239 TYR A CA 1
ATOM 1841 C C . TYR A 1 239 ? 21.867 -2.000 -18.219 1.00 70.31 239 TYR A C 1
ATOM 1843 O O . TYR A 1 239 ? 22.455 -1.451 -19.153 1.00 70.31 239 TYR A O 1
ATOM 1851 N N . GLU A 1 240 ? 21.127 -3.097 -18.380 1.00 81.12 240 GLU A N 1
ATOM 1852 C CA . GLU A 1 240 ? 20.915 -3.738 -19.677 1.00 81.12 240 GLU A CA 1
ATOM 1853 C C . GLU A 1 240 ? 19.770 -3.077 -20.453 1.00 81.12 240 GLU A C 1
ATOM 1855 O O . GLU A 1 240 ? 18.736 -2.703 -19.899 1.00 81.12 240 GLU A O 1
ATOM 1860 N N . GLU A 1 241 ? 19.933 -2.958 -21.771 1.00 84.06 241 GLU A N 1
ATOM 1861 C CA . GLU A 1 241 ? 19.002 -2.212 -22.624 1.00 84.06 241 GLU A CA 1
ATOM 1862 C C . GLU A 1 241 ? 17.583 -2.800 -22.619 1.00 84.06 241 GLU A C 1
ATOM 1864 O O . GLU A 1 241 ? 16.611 -2.058 -22.505 1.00 84.06 241 GLU A O 1
ATOM 1869 N N . TYR A 1 242 ? 17.464 -4.131 -22.674 1.00 85.69 242 TYR A N 1
ATOM 1870 C CA . TYR A 1 242 ? 16.168 -4.814 -22.614 1.00 85.69 242 TYR A CA 1
ATOM 1871 C C . TYR A 1 242 ? 15.493 -4.666 -21.241 1.00 85.69 242 TYR A C 1
ATOM 1873 O O . TYR A 1 242 ? 14.268 -4.610 -21.170 1.00 85.69 242 TYR A O 1
ATOM 1881 N N . ARG A 1 243 ? 16.272 -4.554 -20.155 1.00 86.94 243 ARG A N 1
ATOM 1882 C CA . ARG A 1 243 ? 15.728 -4.337 -18.805 1.00 86.94 243 ARG A CA 1
ATOM 1883 C C . ARG A 1 243 ? 15.178 -2.933 -18.644 1.00 86.94 243 ARG A C 1
ATOM 1885 O O . ARG A 1 243 ? 14.147 -2.764 -18.012 1.00 86.94 243 ARG A O 1
ATOM 1892 N N . LEU A 1 244 ? 15.795 -1.936 -19.281 1.00 87.88 244 LEU A N 1
ATOM 1893 C CA . LEU A 1 244 ? 15.230 -0.588 -19.312 1.00 87.88 244 LEU A CA 1
ATOM 1894 C C . LEU A 1 244 ? 13.877 -0.548 -20.045 1.00 87.88 244 LEU A C 1
ATOM 1896 O O . LEU A 1 244 ? 12.970 0.161 -19.613 1.00 87.88 244 LEU A O 1
ATOM 1900 N N . VAL A 1 245 ? 13.729 -1.300 -21.142 1.00 91.94 245 VAL A N 1
ATOM 1901 C CA . VAL A 1 245 ? 12.434 -1.435 -21.837 1.00 91.94 245 VAL A CA 1
ATOM 1902 C C . VAL A 1 245 ? 11.390 -2.046 -20.907 1.00 91.94 245 VAL A C 1
ATOM 1904 O O . VAL A 1 245 ? 10.275 -1.536 -20.828 1.00 91.94 245 VAL A O 1
ATOM 1907 N N . GLU A 1 246 ? 11.759 -3.106 -20.190 1.00 92.31 246 GLU A N 1
ATOM 1908 C CA . GLU A 1 246 ? 10.856 -3.801 -19.275 1.00 92.31 246 GLU A CA 1
ATOM 1909 C C . GLU A 1 246 ? 10.474 -2.946 -18.061 1.00 92.31 246 GLU A C 1
ATOM 1911 O O . GLU A 1 246 ? 9.298 -2.854 -17.722 1.00 92.31 246 GLU A O 1
ATOM 1916 N N . ALA A 1 247 ? 11.429 -2.231 -17.467 1.00 92.50 247 ALA A N 1
ATOM 1917 C CA . ALA A 1 247 ? 11.161 -1.264 -16.407 1.00 92.50 247 ALA A CA 1
ATOM 1918 C C . ALA A 1 247 ? 10.174 -0.182 -16.871 1.00 92.50 247 ALA A C 1
ATOM 1920 O O . ALA A 1 247 ? 9.205 0.117 -16.178 1.00 92.50 247 ALA A O 1
ATOM 1921 N N . MET A 1 248 ? 10.362 0.366 -18.078 1.00 94.12 248 MET A N 1
ATOM 1922 C CA . MET A 1 248 ? 9.440 1.358 -18.640 1.00 94.12 248 MET A CA 1
ATOM 1923 C C . MET A 1 248 ? 8.050 0.772 -18.908 1.00 94.12 248 MET A C 1
ATOM 1925 O O . MET A 1 248 ? 7.053 1.451 -18.672 1.00 94.12 248 MET A O 1
ATOM 1929 N N . ARG A 1 249 ? 7.966 -0.489 -19.353 1.00 96.12 249 ARG A N 1
ATOM 1930 C CA . ARG A 1 249 ? 6.692 -1.209 -19.465 1.00 96.12 249 ARG A CA 1
ATOM 1931 C C . ARG A 1 249 ? 5.997 -1.280 -18.107 1.00 96.12 249 ARG A C 1
ATOM 1933 O O . ARG A 1 249 ? 4.837 -0.905 -18.014 1.00 96.12 249 ARG A O 1
ATOM 1940 N N . LEU A 1 250 ? 6.702 -1.696 -17.056 1.00 96.44 250 LEU A N 1
ATOM 1941 C CA . LEU A 1 250 ? 6.156 -1.795 -15.698 1.00 96.44 250 LEU A CA 1
ATOM 1942 C C . LEU A 1 250 ? 5.702 -0.432 -15.157 1.00 96.44 250 LEU A C 1
ATOM 1944 O O . LEU A 1 250 ? 4.599 -0.325 -14.632 1.00 96.44 250 LEU A O 1
ATOM 1948 N N . TYR A 1 251 ? 6.480 0.633 -15.358 1.00 96.62 251 TYR A N 1
ATOM 1949 C CA . TYR A 1 251 ? 6.049 1.985 -14.990 1.00 96.62 251 TYR A CA 1
ATOM 1950 C C . TYR A 1 251 ? 4.804 2.433 -15.763 1.00 96.62 251 TYR A C 1
ATOM 1952 O O . TYR A 1 251 ? 3.907 3.028 -15.168 1.00 96.62 251 TYR A O 1
ATOM 1960 N N . SER A 1 252 ? 4.712 2.114 -17.058 1.00 97.38 252 SER A N 1
ATOM 1961 C CA . SER A 1 252 ? 3.512 2.380 -17.859 1.00 97.38 252 SER A CA 1
ATOM 1962 C C . SER A 1 252 ? 2.285 1.652 -17.306 1.00 97.38 252 SER A C 1
ATOM 1964 O O . SER A 1 252 ? 1.214 2.249 -17.223 1.00 97.38 252 SER A O 1
ATOM 1966 N N . GLU A 1 253 ? 2.423 0.393 -16.895 1.00 97.88 253 GLU A N 1
ATOM 1967 C CA . GLU A 1 253 ? 1.340 -0.369 -16.259 1.00 97.88 253 GLU A CA 1
ATOM 1968 C C . GLU A 1 253 ? 0.941 0.264 -14.916 1.00 97.88 253 GLU A C 1
ATOM 1970 O O . GLU A 1 253 ? -0.243 0.469 -14.664 1.00 97.88 253 GLU A O 1
ATOM 1975 N N . ALA A 1 254 ? 1.910 0.699 -14.101 1.00 97.56 254 ALA A N 1
ATOM 1976 C CA . ALA A 1 254 ? 1.631 1.410 -12.852 1.00 97.56 254 ALA A CA 1
ATOM 1977 C C . ALA A 1 254 ? 0.796 2.683 -13.083 1.00 97.56 254 ALA A C 1
ATOM 1979 O O . ALA A 1 254 ? -0.168 2.939 -12.362 1.00 97.56 254 ALA A O 1
ATOM 1980 N N . SER A 1 255 ? 1.146 3.484 -14.097 1.00 97.62 255 SER A N 1
ATOM 1981 C CA . SER A 1 255 ? 0.373 4.682 -14.452 1.00 97.62 255 SER A CA 1
ATOM 1982 C C . SER A 1 255 ? -1.001 4.352 -15.031 1.00 97.62 255 SER A C 1
ATOM 1984 O O . SER A 1 255 ? -1.947 5.103 -14.811 1.00 97.62 255 SER A O 1
ATOM 1986 N N . HIS A 1 256 ? -1.135 3.221 -15.728 1.00 97.75 256 HIS A N 1
ATOM 1987 C CA . HIS A 1 256 ? -2.422 2.759 -16.232 1.00 97.75 256 HIS A CA 1
ATOM 1988 C C . HIS A 1 256 ? -3.367 2.420 -15.075 1.00 97.75 256 HIS A C 1
ATOM 1990 O O . HIS A 1 256 ? -4.496 2.906 -15.047 1.00 97.75 256 HIS A O 1
ATOM 1996 N N . VAL A 1 257 ? -2.879 1.691 -14.068 1.00 96.94 257 VAL A N 1
ATOM 1997 C CA . VAL A 1 257 ? -3.634 1.423 -12.836 1.00 96.94 257 VAL A CA 1
ATOM 1998 C C . VAL A 1 257 ? -3.992 2.726 -12.121 1.00 96.94 257 VAL A C 1
ATOM 2000 O O . VAL A 1 257 ? -5.148 2.915 -11.744 1.00 96.94 257 VAL A O 1
ATOM 2003 N N . ALA A 1 258 ? -3.044 3.662 -11.992 1.00 96.62 258 ALA A N 1
ATOM 2004 C CA . ALA A 1 258 ? -3.298 4.973 -11.387 1.00 96.62 258 ALA A CA 1
ATOM 2005 C C . ALA A 1 258 ? -4.457 5.715 -12.075 1.00 96.62 258 ALA A C 1
ATOM 2007 O O . ALA A 1 258 ? -5.320 6.267 -11.398 1.00 96.62 258 ALA A O 1
ATOM 2008 N N . SER A 1 259 ? -4.531 5.641 -13.406 1.00 96.25 259 SER A N 1
ATOM 2009 C CA . SER A 1 259 ? -5.560 6.305 -14.215 1.00 96.25 259 SER A CA 1
ATOM 2010 C C . SER A 1 259 ? -6.984 5.775 -14.027 1.00 96.25 259 SER A C 1
ATOM 2012 O O . SER A 1 259 ? -7.940 6.403 -14.469 1.00 96.25 259 SER A O 1
ATOM 2014 N N . SER A 1 260 ? -7.150 4.639 -13.342 1.00 95.00 260 SER A N 1
ATOM 2015 C CA . SER A 1 260 ? -8.473 4.136 -12.949 1.00 95.00 260 SER A CA 1
ATOM 2016 C C . SER A 1 260 ? -9.080 4.882 -11.751 1.00 95.00 260 SER A C 1
ATOM 2018 O O . SER A 1 260 ? -10.284 4.779 -11.502 1.00 95.00 260 SER A O 1
ATOM 2020 N N . TYR A 1 261 ? -8.266 5.641 -11.013 1.00 95.25 261 TYR A N 1
ATOM 2021 C CA . TYR A 1 261 ? -8.685 6.416 -9.849 1.00 95.25 261 TYR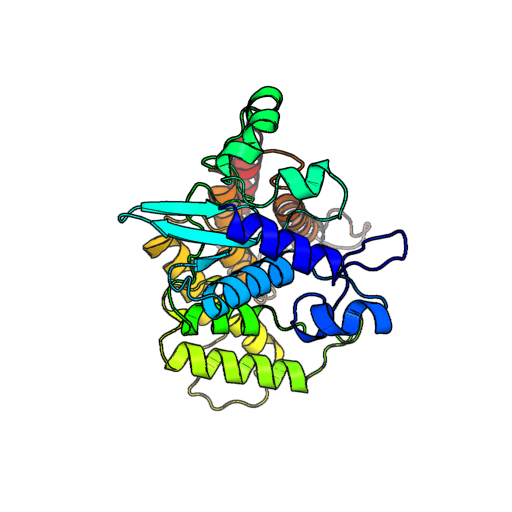 A CA 1
ATOM 2022 C C . TYR A 1 261 ? -9.063 7.845 -10.225 1.00 95.25 261 TYR A C 1
ATOM 2024 O O . TYR A 1 261 ? -8.635 8.368 -11.246 1.00 95.25 261 TYR A O 1
ATOM 2032 N N . LYS A 1 262 ? -9.819 8.525 -9.358 1.00 93.75 262 LYS A N 1
ATOM 2033 C CA . LYS A 1 262 ? -9.987 9.978 -9.480 1.00 93.75 262 LYS A CA 1
ATOM 2034 C C . LYS A 1 262 ? -8.824 10.699 -8.825 1.00 93.75 262 LYS A C 1
ATOM 2036 O O . LYS A 1 262 ? -8.525 10.452 -7.658 1.00 93.75 262 LYS A O 1
ATOM 2041 N N . TYR A 1 263 ? -8.226 11.634 -9.547 1.00 91.38 263 TYR A N 1
ATOM 2042 C CA . TYR A 1 263 ? -7.131 12.432 -9.025 1.00 91.38 263 TYR A CA 1
ATOM 2043 C C . TYR A 1 263 ? -7.588 13.445 -7.956 1.00 91.38 263 TYR A C 1
ATOM 2045 O O . TYR A 1 263 ? -8.463 14.283 -8.180 1.00 91.38 263 TYR A O 1
ATOM 2053 N N . ASP A 1 264 ? -6.933 13.408 -6.791 1.00 91.25 264 ASP A N 1
ATOM 2054 C CA . ASP A 1 264 ? -6.895 14.498 -5.809 1.00 91.25 264 ASP A CA 1
ATOM 2055 C C . ASP A 1 264 ? -5.457 14.713 -5.366 1.00 91.25 264 ASP A C 1
ATOM 2057 O O . ASP A 1 264 ? -4.727 13.762 -5.075 1.00 91.25 264 ASP A O 1
ATOM 2061 N N . THR A 1 265 ? -5.079 15.966 -5.141 1.00 85.69 265 THR A N 1
ATOM 2062 C CA . THR A 1 265 ? -3.757 16.264 -4.589 1.00 85.69 265 THR A CA 1
ATOM 2063 C C . THR A 1 265 ? -3.549 15.689 -3.184 1.00 85.69 265 THR A C 1
ATOM 2065 O O . THR A 1 265 ? -2.414 15.374 -2.835 1.00 85.69 265 THR A O 1
ATOM 2068 N N . LYS A 1 266 ? -4.591 15.574 -2.346 1.00 86.12 266 LYS A N 1
ATOM 2069 C CA . LYS A 1 266 ? -4.459 15.021 -0.986 1.00 86.12 266 LYS A CA 1
ATOM 2070 C C . LYS A 1 266 ? -4.556 13.505 -0.972 1.00 86.12 266 LYS A C 1
ATOM 2072 O O . LYS A 1 266 ? -3.787 12.882 -0.250 1.00 86.12 266 LYS A O 1
ATOM 2077 N N . ASP A 1 267 ? -5.490 12.952 -1.740 1.00 87.62 267 ASP A N 1
ATOM 2078 C CA . ASP A 1 267 ? -5.723 11.509 -1.840 1.00 87.62 267 ASP A CA 1
ATOM 2079 C C . ASP A 1 267 ? -4.506 10.795 -2.430 1.00 87.62 267 ASP A C 1
ATOM 2081 O O . ASP A 1 267 ? -4.018 9.823 -1.870 1.00 87.62 267 ASP A O 1
ATOM 2085 N N . SER A 1 268 ? -3.958 11.335 -3.517 1.00 91.19 268 SER A N 1
ATOM 2086 C CA . SER A 1 268 ? -2.935 10.667 -4.322 1.00 91.19 268 SER A CA 1
ATOM 2087 C C . SER A 1 268 ? -1.532 11.245 -4.126 1.00 91.19 268 SER A C 1
ATOM 2089 O O . SER A 1 268 ? -0.651 11.060 -4.965 1.00 91.19 268 SER A O 1
ATOM 2091 N N . MET A 1 269 ? -1.300 11.970 -3.025 1.00 91.88 269 MET A N 1
ATOM 2092 C CA . MET A 1 269 ? -0.053 12.708 -2.793 1.00 91.88 269 MET A CA 1
ATOM 2093 C C . MET A 1 269 ? 1.191 11.811 -2.866 1.00 91.88 269 MET A C 1
ATOM 2095 O O . MET A 1 269 ? 2.189 12.209 -3.469 1.00 91.88 269 MET A O 1
ATOM 2099 N N . GLN A 1 270 ? 1.169 10.636 -2.229 1.00 92.56 270 GLN A N 1
ATOM 2100 C CA . GLN A 1 270 ? 2.331 9.740 -2.228 1.00 92.56 270 GLN A CA 1
ATOM 2101 C C . GLN A 1 270 ? 2.514 9.056 -3.582 1.00 92.56 270 GLN A C 1
ATOM 2103 O O . GLN A 1 270 ? 3.630 9.054 -4.102 1.00 92.56 270 GLN A O 1
ATOM 2108 N N . LEU A 1 271 ? 1.429 8.604 -4.220 1.00 94.62 271 LEU A N 1
ATOM 2109 C CA . LEU A 1 271 ? 1.486 8.075 -5.584 1.00 94.62 271 LEU A CA 1
ATOM 2110 C C . LEU A 1 271 ? 2.101 9.085 -6.562 1.00 94.62 271 LEU A C 1
ATOM 2112 O O . LEU A 1 271 ? 3.004 8.749 -7.327 1.00 94.62 271 LEU A O 1
ATOM 2116 N N . MET A 1 272 ? 1.704 10.357 -6.473 1.00 93.56 272 MET A N 1
ATOM 2117 C CA . MET A 1 272 ? 2.283 11.429 -7.284 1.00 93.56 272 MET A CA 1
ATOM 2118 C C . MET A 1 272 ? 3.780 11.615 -7.043 1.00 93.56 272 MET A C 1
ATOM 2120 O O . MET A 1 272 ? 4.520 11.871 -7.996 1.00 93.56 272 MET A O 1
ATOM 2124 N N . LYS A 1 273 ? 4.270 11.467 -5.804 1.00 94.38 273 LYS A N 1
ATOM 2125 C CA . LYS A 1 273 ? 5.716 11.516 -5.530 1.00 94.38 273 LYS A CA 1
ATOM 2126 C C . LYS A 1 273 ? 6.451 10.357 -6.196 1.00 94.38 273 LYS A C 1
ATOM 2128 O O . LYS A 1 273 ? 7.527 10.585 -6.753 1.00 94.38 273 LYS A O 1
ATOM 2133 N N . HIS A 1 274 ? 5.885 9.151 -6.183 1.00 94.38 274 HIS A N 1
ATOM 2134 C CA . HIS A 1 274 ? 6.463 8.005 -6.887 1.00 94.38 274 HIS A CA 1
ATOM 2135 C C . HIS A 1 274 ? 6.504 8.238 -8.401 1.00 94.38 274 HIS A C 1
ATOM 2137 O O . HIS A 1 274 ? 7.580 8.156 -8.993 1.00 94.38 274 HIS A O 1
ATOM 2143 N N . MET A 1 275 ? 5.389 8.646 -9.015 1.00 94.81 275 MET A N 1
ATOM 2144 C CA . MET A 1 275 ? 5.330 8.944 -10.455 1.00 94.81 275 MET A CA 1
ATOM 2145 C C . MET A 1 275 ? 6.289 10.075 -10.852 1.00 94.81 275 MET A C 1
ATOM 2147 O O . MET A 1 275 ? 6.993 9.979 -11.857 1.00 94.81 275 MET A O 1
ATOM 2151 N N . THR A 1 276 ? 6.403 11.115 -10.021 1.00 94.31 276 THR A N 1
ATOM 2152 C CA . THR A 1 276 ? 7.366 12.211 -10.223 1.00 94.31 276 THR A CA 1
ATOM 2153 C C . THR A 1 276 ? 8.811 11.723 -10.112 1.00 94.31 276 THR A C 1
ATOM 2155 O O . THR A 1 276 ? 9.677 12.174 -10.864 1.00 94.31 276 THR A O 1
ATOM 2158 N N . THR A 1 277 ? 9.088 10.796 -9.193 1.00 92.81 277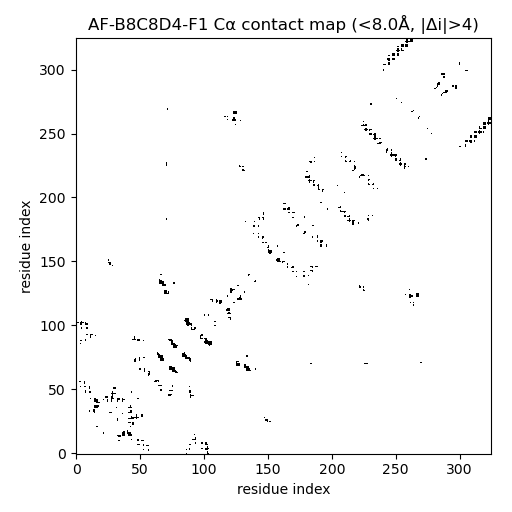 THR A N 1
ATOM 2159 C CA . THR A 1 277 ? 10.417 10.194 -9.030 1.00 92.81 277 THR A CA 1
ATOM 2160 C C . THR A 1 277 ? 10.784 9.393 -10.273 1.00 92.81 277 THR A C 1
ATOM 2162 O O . THR A 1 277 ? 11.860 9.609 -10.825 1.00 92.81 277 THR A O 1
ATOM 2165 N N . VAL A 1 278 ? 9.870 8.561 -10.778 1.00 92.12 278 VAL A N 1
ATOM 2166 C CA . VAL A 1 278 ? 10.043 7.826 -12.041 1.00 92.12 278 VAL A CA 1
ATOM 2167 C C . VAL A 1 278 ? 10.303 8.794 -13.197 1.00 92.12 278 VAL A C 1
ATOM 2169 O O . VAL A 1 278 ? 11.320 8.673 -13.876 1.00 92.12 278 VAL A O 1
ATOM 2172 N N . ALA A 1 279 ? 9.463 9.818 -13.377 1.00 91.75 279 ALA A N 1
ATOM 2173 C CA . ALA A 1 279 ? 9.649 10.823 -14.425 1.00 91.75 279 ALA A CA 1
ATOM 2174 C C . ALA A 1 279 ? 11.011 11.535 -14.324 1.00 91.75 279 ALA A C 1
ATOM 2176 O O . ALA A 1 279 ? 11.682 11.742 -15.336 1.00 91.75 279 ALA A O 1
ATOM 2177 N N . SER A 1 280 ? 11.458 11.852 -13.106 1.00 89.38 280 SER A N 1
ATOM 2178 C CA . SER A 1 280 ? 12.762 12.480 -12.856 1.00 89.38 280 SER A CA 1
ATOM 2179 C C . SER A 1 280 ? 13.930 11.547 -13.190 1.00 89.38 280 SER A C 1
ATOM 2181 O O . SER A 1 280 ? 14.913 11.986 -13.788 1.00 89.38 280 SER A O 1
ATOM 2183 N N . LEU A 1 281 ? 13.831 10.257 -12.847 1.00 85.81 281 LEU A N 1
ATOM 2184 C CA . LEU A 1 281 ? 14.827 9.242 -13.209 1.00 85.81 281 LEU A CA 1
ATOM 2185 C C . LEU A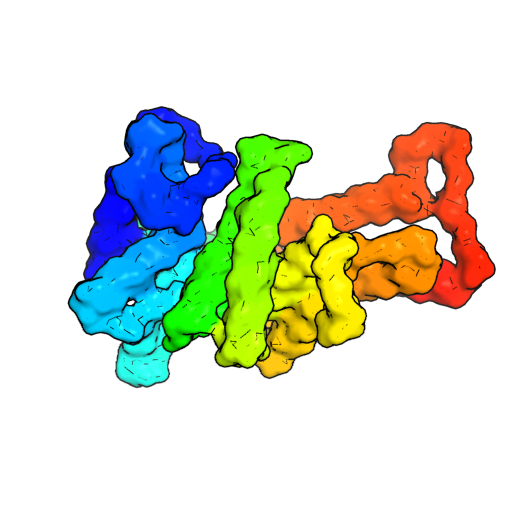 1 281 ? 14.928 9.096 -14.731 1.00 85.81 281 LEU A C 1
ATOM 2187 O O . LEU A 1 281 ? 16.028 9.125 -15.280 1.00 85.81 281 LEU A O 1
ATOM 2191 N N . LEU A 1 282 ? 13.791 9.025 -15.428 1.00 85.06 282 LEU A N 1
ATOM 2192 C CA . LEU A 1 282 ? 13.744 8.939 -16.890 1.00 85.06 282 LEU A CA 1
ATOM 2193 C C . LEU A 1 282 ? 14.350 10.187 -17.547 1.00 85.06 282 LEU A C 1
ATOM 2195 O O . LEU A 1 282 ? 15.171 10.070 -18.461 1.00 85.06 282 LEU A O 1
ATOM 2199 N N . ALA A 1 283 ? 14.010 11.379 -17.051 1.00 84.12 283 ALA A N 1
ATOM 2200 C CA . ALA A 1 283 ? 14.559 12.641 -17.541 1.00 84.12 283 ALA A CA 1
ATOM 2201 C C . ALA A 1 283 ? 16.084 12.723 -17.358 1.00 84.12 283 ALA A C 1
ATOM 2203 O O . ALA A 1 283 ? 16.796 13.139 -18.275 1.00 84.12 283 ALA A O 1
ATOM 2204 N N . ARG A 1 284 ? 16.597 12.295 -16.197 1.00 80.75 284 ARG A N 1
ATOM 2205 C CA . ARG A 1 284 ? 18.023 12.362 -15.848 1.00 80.75 284 ARG A CA 1
ATOM 2206 C C . ARG A 1 284 ? 18.863 11.286 -16.533 1.00 80.75 284 ARG A C 1
ATOM 2208 O O . ARG A 1 284 ? 19.917 11.601 -17.088 1.00 80.75 284 ARG A O 1
ATOM 2215 N N . ASP A 1 285 ? 18.430 10.031 -16.464 1.00 75.00 285 ASP A N 1
ATOM 2216 C CA . ASP A 1 285 ? 19.272 8.872 -16.786 1.00 75.00 285 ASP A CA 1
ATOM 2217 C C . ASP A 1 285 ? 19.055 8.353 -18.207 1.00 75.00 285 ASP A C 1
ATOM 2219 O O . ASP A 1 285 ? 19.976 7.786 -18.802 1.00 75.00 285 ASP A O 1
ATOM 2223 N N . VAL A 1 286 ? 17.863 8.570 -18.771 1.00 76.06 286 VAL A N 1
ATOM 2224 C CA . VAL A 1 286 ? 17.530 8.108 -20.123 1.00 76.06 286 VAL A CA 1
ATOM 2225 C C . VAL A 1 286 ? 17.569 9.253 -21.124 1.00 76.06 286 VAL A C 1
ATOM 2227 O O . VAL A 1 286 ? 18.288 9.169 -22.119 1.00 76.06 286 VAL A O 1
ATOM 2230 N N . LEU A 1 287 ? 16.833 10.332 -20.850 1.00 74.12 287 LEU A N 1
ATOM 2231 C CA . LEU A 1 287 ? 16.738 11.492 -21.741 1.00 74.12 287 LEU A CA 1
ATOM 2232 C C . LEU A 1 287 ? 17.899 12.483 -21.559 1.00 74.12 287 LEU A C 1
ATOM 2234 O O . LEU A 1 287 ? 18.145 13.293 -22.446 1.00 74.12 287 LEU A O 1
ATOM 2238 N N . GLN A 1 288 ? 18.613 12.400 -20.431 1.00 72.88 288 GLN A N 1
ATOM 2239 C CA . GLN A 1 288 ? 19.759 13.241 -20.068 1.00 72.88 288 GLN A CA 1
ATOM 2240 C C . GLN A 1 288 ? 19.501 14.760 -20.125 1.00 72.88 288 GLN A C 1
ATOM 2242 O O . GLN A 1 288 ? 20.411 15.533 -20.409 1.00 72.88 288 GLN A O 1
ATOM 2247 N N . VAL A 1 289 ? 18.283 15.203 -19.800 1.00 61.59 289 VAL A N 1
ATOM 2248 C CA . VAL A 1 289 ? 17.848 16.609 -19.945 1.00 61.59 289 VAL A CA 1
ATOM 2249 C C . VAL A 1 289 ? 18.630 17.581 -19.038 1.00 61.59 289 VAL A C 1
ATOM 2251 O O . VAL A 1 289 ? 18.820 18.734 -19.415 1.00 61.59 289 VAL A O 1
ATOM 2254 N N . ASP A 1 290 ? 19.152 17.112 -17.896 1.00 56.00 290 ASP A N 1
ATOM 2255 C CA . ASP A 1 290 ? 19.820 17.946 -16.874 1.00 56.00 290 ASP A CA 1
ATOM 2256 C C . ASP A 1 290 ? 21.340 17.730 -16.741 1.00 56.00 290 ASP A C 1
ATOM 2258 O O . ASP A 1 290 ? 21.995 18.309 -15.869 1.00 56.00 290 ASP A O 1
ATOM 2262 N N . ASN A 1 291 ? 21.948 16.902 -17.592 1.00 54.06 291 ASN A N 1
ATOM 2263 C CA . ASN A 1 291 ? 23.399 16.730 -17.586 1.00 54.06 291 ASN A CA 1
ATOM 2264 C C . ASN A 1 291 ? 24.005 17.732 -18.574 1.00 54.06 291 ASN A C 1
ATOM 2266 O O . ASN A 1 291 ? 23.825 17.565 -19.773 1.00 54.06 291 ASN A O 1
ATOM 2270 N N . GLY A 1 292 ? 24.697 18.767 -18.078 1.00 56.09 292 GLY A N 1
ATOM 2271 C CA . GLY A 1 292 ? 25.311 19.827 -18.898 1.00 56.09 292 GLY A CA 1
ATOM 2272 C C . GLY A 1 292 ? 26.075 19.336 -20.142 1.00 56.09 292 GLY A C 1
ATOM 2273 O O . GLY A 1 292 ? 26.420 18.165 -20.229 1.00 56.09 292 GLY A O 1
ATOM 2274 N N . ALA A 1 293 ? 26.353 20.270 -21.064 1.00 54.84 293 ALA A N 1
ATOM 2275 C CA . ALA A 1 293 ? 26.691 20.137 -22.498 1.00 54.84 293 ALA A CA 1
ATOM 2276 C C . ALA A 1 293 ? 27.654 19.027 -23.013 1.00 54.84 293 ALA A C 1
ATOM 2278 O O . ALA A 1 293 ? 27.861 18.960 -24.219 1.00 54.84 293 ALA A O 1
ATOM 2279 N N . ASP A 1 294 ? 28.207 18.158 -22.166 1.00 55.03 294 ASP A N 1
ATOM 2280 C CA . ASP A 1 294 ? 29.210 17.136 -22.496 1.00 55.03 294 ASP A CA 1
ATOM 2281 C C . ASP A 1 294 ? 28.725 15.673 -22.346 1.00 55.03 294 ASP A C 1
ATOM 2283 O O . ASP A 1 294 ? 29.542 14.753 -22.434 1.00 55.03 294 ASP A O 1
ATOM 2287 N N . LYS A 1 295 ? 27.429 15.402 -22.112 1.00 58.41 295 LYS A N 1
ATOM 2288 C CA . LYS A 1 295 ? 26.900 14.021 -22.144 1.00 58.41 295 LYS A CA 1
ATOM 2289 C C . LYS A 1 295 ? 26.044 13.762 -23.382 1.00 58.41 295 LYS A C 1
ATOM 2291 O O . LYS A 1 295 ? 25.046 14.431 -23.622 1.00 58.41 295 LYS A O 1
ATOM 2296 N N . GLU A 1 296 ? 26.472 12.768 -24.158 1.00 60.47 296 GLU A N 1
ATOM 2297 C CA . GLU A 1 296 ? 25.747 12.251 -25.317 1.00 60.47 296 GLU A CA 1
ATOM 2298 C C . GLU A 1 296 ? 24.516 11.445 -24.861 1.00 60.47 296 GLU A C 1
ATOM 2300 O O . GLU A 1 296 ? 24.666 10.577 -23.983 1.00 60.47 296 GLU A O 1
ATOM 2305 N N . PRO A 1 297 ? 23.333 11.658 -25.477 1.00 64.88 297 PRO A N 1
ATOM 2306 C CA . PRO A 1 297 ? 22.124 10.886 -25.204 1.00 64.88 297 PRO A CA 1
ATOM 2307 C C . PRO A 1 297 ? 22.392 9.378 -25.201 1.00 64.88 297 PRO A C 1
ATOM 2309 O O . PRO A 1 297 ? 23.267 8.886 -25.921 1.00 64.88 297 PRO A O 1
ATOM 2312 N N . ARG A 1 298 ? 21.623 8.610 -24.414 1.00 71.25 298 ARG A N 1
ATOM 2313 C CA . ARG A 1 298 ? 21.774 7.148 -24.393 1.00 71.25 298 ARG A CA 1
ATOM 2314 C C . ARG A 1 298 ? 21.551 6.602 -25.810 1.00 71.25 298 ARG A C 1
ATOM 2316 O O . ARG A 1 298 ? 20.447 6.653 -26.345 1.00 71.25 298 ARG A O 1
ATOM 2323 N N . ASN A 1 299 ? 22.612 6.055 -26.397 1.00 75.06 299 ASN A N 1
ATOM 2324 C CA . ASN A 1 299 ? 22.547 5.390 -27.691 1.00 75.06 299 ASN A CA 1
ATOM 2325 C C . ASN A 1 299 ? 22.006 3.969 -27.507 1.00 75.06 299 ASN A C 1
ATOM 2327 O O . ASN A 1 299 ? 22.614 3.155 -26.810 1.00 75.06 299 ASN A O 1
ATOM 2331 N N . TRP A 1 300 ? 20.875 3.679 -28.147 1.00 84.31 300 TRP A N 1
ATOM 2332 C CA . TRP A 1 300 ? 20.289 2.340 -28.203 1.00 84.31 300 TRP A CA 1
ATOM 2333 C C . TRP A 1 300 ? 21.094 1.476 -29.175 1.00 84.31 300 TRP A C 1
ATOM 2335 O O . TRP A 1 300 ? 21.238 1.828 -30.348 1.00 84.31 300 TRP A O 1
ATOM 2345 N N . ARG A 1 301 ? 21.632 0.349 -28.700 1.00 86.44 301 ARG A N 1
ATOM 2346 C CA . ARG A 1 301 ? 22.331 -0.632 -29.543 1.00 86.44 301 ARG A CA 1
ATOM 2347 C C . ARG A 1 301 ? 21.345 -1.346 -30.460 1.00 86.44 301 ARG A C 1
ATOM 2349 O O . ARG A 1 301 ? 21.682 -1.638 -31.606 1.00 86.44 301 ARG A O 1
ATOM 2356 N N . HIS A 1 302 ? 20.137 -1.591 -29.959 1.00 90.31 302 HIS A N 1
ATOM 2357 C CA . HIS A 1 302 ? 19.059 -2.276 -30.651 1.00 90.31 302 HIS A CA 1
ATOM 2358 C C . HIS A 1 302 ? 17.916 -1.298 -30.923 1.00 90.31 302 HIS A C 1
ATOM 2360 O O . HIS A 1 302 ? 17.277 -0.767 -30.013 1.00 90.31 302 HIS A O 1
ATOM 2366 N N . ARG A 1 303 ? 17.631 -1.049 -32.206 1.00 90.44 303 ARG A N 1
ATOM 2367 C CA . ARG A 1 303 ? 16.589 -0.091 -32.608 1.00 90.44 303 ARG A CA 1
ATOM 2368 C C . ARG A 1 303 ? 15.217 -0.495 -32.064 1.00 90.44 303 ARG A C 1
ATOM 2370 O O . ARG A 1 303 ? 14.436 0.368 -31.676 1.00 90.44 303 ARG A O 1
ATOM 2377 N N . GLU A 1 304 ? 14.934 -1.790 -32.049 1.00 93.50 304 GLU A N 1
ATOM 2378 C CA . GLU A 1 304 ? 13.718 -2.400 -31.522 1.00 93.50 304 GLU A CA 1
ATOM 2379 C C . GLU A 1 304 ? 13.471 -2.040 -30.054 1.00 93.50 304 GLU A C 1
ATOM 2381 O O . GLU A 1 304 ? 12.359 -1.642 -29.711 1.00 93.50 304 GLU A O 1
ATOM 2386 N N . ASN A 1 305 ? 14.511 -2.067 -29.219 1.00 91.19 305 ASN A N 1
ATOM 2387 C CA . ASN A 1 305 ? 14.408 -1.688 -27.813 1.00 91.19 305 ASN A CA 1
ATOM 2388 C C . ASN A 1 305 ? 14.129 -0.192 -27.666 1.00 91.19 305 ASN A C 1
ATOM 2390 O O . ASN A 1 305 ? 13.271 0.192 -26.878 1.00 91.19 305 ASN A O 1
ATOM 2394 N N . GLY A 1 306 ? 14.786 0.654 -28.467 1.00 90.81 306 GLY A N 1
ATOM 2395 C CA . GLY A 1 306 ? 14.517 2.094 -28.462 1.00 90.81 306 GLY A CA 1
ATOM 2396 C C . GLY A 1 306 ? 13.071 2.427 -28.845 1.00 90.81 306 GLY A C 1
ATOM 2397 O O . GLY A 1 306 ? 12.430 3.249 -28.195 1.00 90.81 306 GLY A O 1
ATOM 2398 N N . VAL A 1 307 ? 12.522 1.753 -29.862 1.00 93.94 307 VAL A N 1
ATOM 2399 C CA . VAL A 1 307 ? 11.111 1.912 -30.257 1.00 93.94 307 VAL A CA 1
ATOM 2400 C C . VAL A 1 307 ? 10.169 1.417 -29.158 1.00 93.94 307 VAL A C 1
ATOM 2402 O O . VAL A 1 307 ? 9.203 2.108 -28.833 1.00 93.94 307 VAL A O 1
ATOM 2405 N N . ALA A 1 308 ? 10.448 0.254 -28.565 1.00 95.12 308 ALA A N 1
ATOM 2406 C CA . ALA A 1 308 ? 9.641 -0.299 -27.482 1.00 95.12 308 ALA A CA 1
ATOM 2407 C C . ALA A 1 308 ? 9.637 0.622 -26.253 1.00 95.12 308 ALA A C 1
ATOM 2409 O O . ALA A 1 308 ? 8.573 0.951 -25.738 1.00 95.12 308 ALA A O 1
ATOM 2410 N N . PHE A 1 309 ? 10.805 1.117 -25.841 1.00 93.19 309 PHE A N 1
ATOM 2411 C CA . PHE A 1 309 ? 10.929 2.062 -24.736 1.00 93.19 309 PHE A CA 1
ATOM 2412 C C . PHE A 1 309 ? 10.103 3.331 -24.969 1.00 93.19 309 PHE A C 1
ATOM 2414 O O . PHE A 1 309 ? 9.326 3.719 -24.104 1.00 93.19 309 PHE A O 1
ATOM 2421 N N . VAL A 1 310 ? 10.225 3.962 -26.145 1.00 93.19 310 VAL A N 1
ATOM 2422 C CA . VAL A 1 310 ? 9.454 5.176 -26.471 1.00 93.19 310 VAL A CA 1
ATOM 2423 C C . VAL A 1 310 ? 7.951 4.895 -26.488 1.00 93.19 310 VAL A C 1
ATOM 2425 O O . VAL A 1 310 ? 7.171 5.741 -26.063 1.00 93.19 310 VAL A O 1
ATOM 2428 N N . THR A 1 311 ? 7.538 3.707 -26.935 1.00 96.94 311 THR A N 1
ATOM 2429 C CA . THR A 1 311 ? 6.126 3.298 -26.920 1.00 96.94 311 THR A CA 1
ATOM 2430 C C . THR A 1 311 ? 5.582 3.268 -25.491 1.00 96.94 311 THR A C 1
ATOM 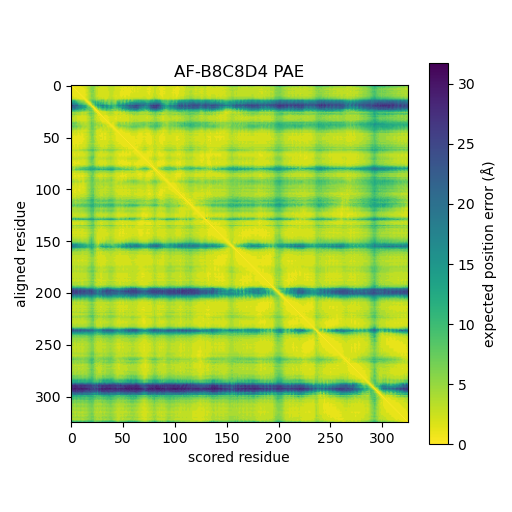2432 O O . THR A 1 311 ? 4.558 3.891 -25.217 1.00 96.94 311 THR A O 1
ATOM 2435 N N . TRP A 1 312 ? 6.297 2.620 -24.568 1.00 97.06 312 TRP A N 1
ATOM 2436 C CA . TRP A 1 312 ? 5.912 2.573 -23.155 1.00 97.06 312 TRP A CA 1
ATOM 2437 C C . TRP A 1 312 ? 6.003 3.938 -22.472 1.00 97.06 312 TRP A C 1
ATOM 2439 O O . TRP A 1 312 ? 5.159 4.266 -21.649 1.00 97.06 312 TRP A O 1
ATOM 2449 N N . LEU A 1 313 ? 6.975 4.771 -22.847 1.00 95.38 313 LEU A N 1
ATOM 2450 C CA . LEU A 1 313 ? 7.089 6.139 -22.341 1.00 95.38 313 LEU A CA 1
ATOM 2451 C C . LEU A 1 313 ? 5.872 6.994 -22.715 1.00 95.38 313 LEU A C 1
ATOM 2453 O O . LEU A 1 313 ? 5.372 7.745 -21.883 1.00 95.38 313 LEU A O 1
ATOM 2457 N N . ILE A 1 314 ? 5.390 6.881 -23.955 1.00 96.81 314 ILE A N 1
ATOM 2458 C CA . ILE A 1 314 ? 4.180 7.584 -24.396 1.00 96.81 314 ILE A CA 1
ATOM 2459 C C . ILE A 1 314 ? 2.966 7.069 -23.620 1.00 96.81 314 ILE A C 1
ATOM 2461 O O . ILE A 1 314 ? 2.220 7.883 -23.092 1.00 96.81 314 ILE A O 1
ATOM 2465 N N . ALA A 1 315 ? 2.799 5.748 -23.504 1.00 98.00 315 ALA A N 1
ATOM 2466 C CA . ALA A 1 315 ? 1.683 5.146 -22.770 1.00 98.00 315 ALA A CA 1
ATOM 2467 C C . ALA A 1 315 ? 1.673 5.525 -21.275 1.00 98.00 315 ALA A C 1
ATOM 2469 O O . ALA A 1 315 ? 0.606 5.745 -20.699 1.00 98.00 315 ALA A O 1
ATOM 2470 N N . PHE A 1 316 ? 2.856 5.671 -20.671 1.00 97.25 316 PHE A N 1
ATOM 2471 C CA . PHE A 1 316 ? 3.007 6.162 -19.305 1.00 97.25 316 PHE A CA 1
ATOM 2472 C C . PHE A 1 316 ? 2.439 7.574 -19.139 1.00 97.25 316 PHE A C 1
ATOM 2474 O O . PHE A 1 316 ? 1.590 7.812 -18.284 1.00 97.25 316 PHE A O 1
ATOM 2481 N N . PHE A 1 317 ? 2.864 8.516 -19.986 1.00 96.38 317 PHE A N 1
ATOM 2482 C CA . PHE A 1 317 ? 2.360 9.888 -19.916 1.00 96.38 317 PHE A CA 1
ATOM 2483 C C . PHE A 1 317 ? 0.896 10.010 -20.338 1.00 96.38 317 PHE A C 1
ATOM 2485 O O . PHE A 1 317 ? 0.180 10.804 -19.742 1.00 96.38 317 PHE A O 1
ATOM 2492 N N . ASP A 1 318 ? 0.444 9.226 -21.315 1.00 97.94 318 ASP A N 1
ATOM 2493 C CA . ASP A 1 318 ? -0.963 9.173 -21.725 1.00 97.94 318 ASP A CA 1
ATOM 2494 C C . ASP A 1 318 ? -1.862 8.782 -20.545 1.00 97.94 318 ASP A C 1
ATOM 2496 O O . ASP A 1 318 ? -2.825 9.479 -20.239 1.00 97.94 318 ASP A O 1
ATOM 2500 N N . SER A 1 319 ? -1.474 7.745 -19.796 1.00 98.00 319 SER A N 1
ATOM 2501 C CA . SER A 1 319 ? -2.214 7.308 -18.607 1.00 98.00 319 SER A CA 1
ATOM 2502 C C . SER A 1 319 ? -2.181 8.347 -17.483 1.00 98.00 319 SER A C 1
ATOM 2504 O O . SER A 1 319 ? -3.191 8.559 -16.819 1.00 98.00 319 SER A O 1
ATOM 2506 N N . LEU A 1 320 ? -1.051 9.033 -17.269 1.00 96.19 320 LEU A N 1
ATOM 2507 C CA . LEU A 1 320 ? -0.969 10.110 -16.272 1.00 96.19 320 LEU A CA 1
ATOM 2508 C C . LEU A 1 320 ? -1.832 11.322 -16.636 1.00 96.19 320 LEU A C 1
ATOM 2510 O O . LEU A 1 320 ? -2.425 11.925 -15.749 1.00 96.19 320 LEU A O 1
ATOM 2514 N N . LEU A 1 321 ? -1.898 11.681 -17.920 1.00 96.25 321 LEU A N 1
ATOM 2515 C CA . LEU A 1 321 ? -2.772 12.752 -18.395 1.00 96.25 321 LEU A CA 1
ATOM 2516 C C . LEU A 1 321 ? -4.240 12.348 -18.274 1.00 96.25 321 LEU A C 1
ATOM 2518 O O . LEU A 1 321 ? -5.043 13.154 -17.827 1.00 96.25 321 LEU A O 1
ATOM 2522 N N . TYR A 1 322 ? -4.575 11.096 -18.596 1.00 96.75 322 TYR A N 1
ATOM 2523 C CA . TYR A 1 322 ? -5.926 10.573 -18.404 1.00 96.75 322 TYR A CA 1
ATOM 2524 C C . TYR A 1 322 ? -6.334 10.546 -16.927 1.00 96.75 322 TYR A C 1
ATOM 2526 O O . TYR A 1 322 ? -7.478 10.832 -16.602 1.00 96.75 322 TYR A O 1
ATOM 2534 N N . TRP A 1 323 ? -5.397 10.256 -16.022 1.00 95.38 323 TRP A N 1
ATOM 2535 C CA . TRP A 1 323 ? -5.652 10.306 -14.585 1.00 95.38 323 TRP A CA 1
ATOM 2536 C C . TRP A 1 323 ? -6.013 11.715 -14.083 1.00 95.38 323 TRP A C 1
ATOM 2538 O O . TRP A 1 323 ? -6.767 11.850 -13.122 1.00 95.38 323 TRP A O 1
ATOM 2548 N N . GLU A 1 324 ? -5.466 12.762 -14.710 1.00 92.00 324 GLU A N 1
ATOM 2549 C CA . GLU A 1 324 ? -5.745 14.159 -14.356 1.00 92.00 324 GLU A CA 1
ATOM 2550 C C . GLU A 1 324 ? -7.159 14.621 -14.772 1.00 92.00 324 GLU A C 1
ATOM 2552 O O . GLU A 1 324 ? -7.672 15.574 -14.177 1.00 92.00 324 GLU A O 1
ATOM 2557 N N . GLU A 1 325 ? -7.782 13.971 -15.766 1.00 88.75 325 GLU A N 1
ATOM 2558 C CA . GLU A 1 325 ? -9.129 14.300 -16.279 1.00 88.75 325 GLU A CA 1
ATOM 2559 C C . GLU A 1 325 ? -10.269 13.999 -15.283 1.00 88.75 325 GLU A C 1
ATOM 2561 O O . GLU A 1 325 ? -11.191 14.851 -15.190 1.00 88.75 325 GLU A O 1
#

pLDDT: mean 89.06, std 10.41, range [51.31, 98.0]

Organism: Thalassiosira pseudonana (NCBI:txid35128)

InterPro domains:
  IPR007747 Menin [PF05053] (1-325)
  IPR007747 Menin [PTHR12693] (1-325)

Secondary structure (DSSP, 8-state):
-HHHHHHHHHHHHHS--SSS-----TT-SSHHHHHHHHHHT----HHHHHHHHHHHHHHTT-TTEEEEE-SS-EEEEEEETTEEEEE-----S-SHHHHHHTTS-HHHHSHHHHHHT---TTT-TTTGGG--EEE-SHHHHHHHHHHT---EEETTEE-HHHHHHHHHHHHHHHHTTTTTT-HHHHHHHHHHHHHHGGG--TTSPPHHHHHHHHHHHHHHHHTT--SHHHHHHTTS-TTSHHHHHHHHHHHHHHHHHHTTSPP-TTTTHHHHHHHHHHHHHIIIIIS-TTS-TT------SSHHHHHHHHHHHHHHHHHHHHHH-

Nearest PDB structures (foldseek):
  8ig0-assembly2_C  TM=8.917E-01  e=4.566E-14  Homo sapiens
  8ig0-assembly2_D  TM=8.791E-01  e=1.166E-13  Homo sapiens
  6pkc-assembly2_B  TM=8.497E-01  e=3.785E-14  Homo sapiens
  8gpn-assembly1_K  TM=8.780E-01  e=1.281E-13  Homo sapiens
  8ig0-assembly1_B  TM=8.686E-01  e=4.987E-13  Homo sapiens